Protein AF-0000000079570066 (afdb_homodimer)

Foldseek 3Di:
DDLVVQVVVLVVQLQVCLLVLPLLSNLVQADAFAWEDEVVDIDTRRDSVVSSVVSNVVSVLQVQQNDKDKDWDFPDDDPFKTWIWIWIGRPPSDDIWIWIFIWGDDPPGTHTRYIYTDDD/DDLVVQVVVLVVQLQVCLLVLPLLSNLVQADAFAWEDEVVDIDTRRDSVVSSVVSNVVSVLQVQQNDKDKDWDFPDDDPFKTWIWIWIDRPPSDDIWIWIFIWGDDPPGTHTRYIYTDDD

Radius of gyration: 18.42 Å; Cα contacts (8 Å, |Δi|>4): 473; chains: 2; bounding box: 33×57×42 Å

Secondary structure (DSSP, 8-state):
--HHHHHHHHHHHHHHHHHTT-HHHHHHTEEEEEEEEETTEEEEE--HHHHHHHHHHHGGGGTT----EEEEEEEEE-SSEEEEEEEEE-TTSS--EEEEEEEEE-SS-EEEEEEEE---/--HHHHHHHHHHHHHHHHHTT-HHHHHHTEEEEEEEEETTEEEEE--HHHHHHHHHHHGGGGTT----EEEEEEEEE-SSEEEEEEEEE-TTSS--EEEEEEEEE-SS-EEEEEEEE---

Nearest PDB structures (foldseek):
  8uqf-assembly2_B  TM=6.454E-01  e=8.897E-05  synthetic construct
  3g16-assembly1_B  TM=6.282E-01  e=2.741E-04  Methylibium petroleiphilum PM1
  5jpu-assembly1_B  TM=6.470E-01  e=1.707E-04  Rhodococcus erythropolis
  4pej-assembly2_B  TM=5.724E-01  e=1.707E-04  synthetic construct
  4cdl-assembly1_A  TM=6.076E-01  e=8.960E-04  Pseudomonas putida

Solvent-accessible surface area (backbone atoms only — not comparable to full-atom values): 12820 Å² total; per-residue (Å²): 133,56,69,66,55,53,50,52,55,51,51,51,54,48,47,51,26,58,60,66,63,33,29,65,62,47,23,70,42,39,39,76,55,22,39,38,44,47,87,86,43,72,45,72,38,80,41,57,65,58,48,21,52,53,43,57,68,50,43,69,76,40,71,66,32,84,54,71,47,76,49,78,43,78,74,48,74,50,98,43,37,37,32,33,45,36,37,39,44,25,84,79,34,38,84,64,45,26,34,39,34,31,35,33,48,54,101,82,50,74,21,36,32,32,41,30,72,46,78,116,133,57,70,65,55,54,50,50,55,50,50,51,54,48,47,50,27,58,60,66,64,33,29,66,60,48,21,70,43,38,38,76,54,22,38,37,44,46,86,85,42,72,46,71,37,81,44,58,64,59,47,20,52,54,43,57,68,50,42,70,77,40,70,68,33,83,56,70,46,76,49,79,42,77,73,47,75,48,100,44,35,37,32,33,43,36,36,39,41,25,85,79,35,40,82,61,45,26,32,38,32,31,35,34,50,52,100,81,48,73,20,37,34,33,43,28,72,46,77,118

pLDDT: mean 93.21, std 6.09, range [68.56, 98.62]

Structure (mmCIF, N/CA/C/O backbone):
data_AF-0000000079570066-model_v1
#
loop_
_entity.id
_entity.type
_entity.pdbx_description
1 polymer 'DUF4440 domain-containing protein'
#
loop_
_atom_site.group_PDB
_atom_site.id
_atom_site.type_symbol
_atom_site.label_atom_id
_atom_site.label_alt_id
_atom_site.label_comp_id
_atom_site.label_asym_id
_atom_site.label_entity_id
_atom_site.label_seq_id
_atom_site.pdbx_PDB_ins_code
_atom_site.Cartn_x
_atom_site.Cartn_y
_atom_site.Cartn_z
_atom_site.occupancy
_atom_site.B_iso_or_equiv
_atom_site.auth_seq_id
_atom_site.auth_comp_id
_atom_site.auth_asym_id
_atom_site.auth_atom_id
_atom_site.pdbx_PDB_model_num
ATOM 1 N N . MET A 1 1 ? -18.359 -0.467 -13.938 1 69.5 1 MET A N 1
ATOM 2 C CA . MET A 1 1 ? -17.984 -1.818 -13.539 1 69.5 1 MET A CA 1
ATOM 3 C C . MET A 1 1 ? -17.734 -1.89 -12.031 1 69.5 1 MET A C 1
ATOM 5 O O . MET A 1 1 ? -17.172 -0.961 -11.453 1 69.5 1 MET A O 1
ATOM 9 N N . ASP A 1 2 ? -18.281 -2.824 -11.32 1 89.75 2 ASP A N 1
ATOM 10 C CA . ASP A 1 2 ? -18.203 -3.137 -9.898 1 89.75 2 ASP A CA 1
ATOM 11 C C . ASP A 1 2 ? -16.781 -3.518 -9.5 1 89.75 2 ASP A C 1
ATOM 13 O O . ASP A 1 2 ? -16.062 -4.145 -10.281 1 89.75 2 ASP A O 1
ATOM 17 N N . GLU A 1 3 ? -16.156 -2.863 -8.484 1 93.94 3 GLU A N 1
ATOM 18 C CA . GLU A 1 3 ? -14.805 -3.113 -8.016 1 93.94 3 GLU A CA 1
ATOM 19 C C . GLU A 1 3 ? -14.523 -4.609 -7.902 1 93.94 3 GLU A C 1
ATOM 21 O O . GLU A 1 3 ? -13.406 -5.062 -8.164 1 93.94 3 GLU A O 1
ATOM 26 N N . SER A 1 4 ? -15.523 -5.34 -7.5 1 95.44 4 SER A N 1
ATOM 27 C CA . SER A 1 4 ? -15.367 -6.785 -7.387 1 95.44 4 SER A CA 1
ATOM 28 C C . SER A 1 4 ? -15.117 -7.426 -8.75 1 95.44 4 SER A C 1
ATOM 30 O O . SER A 1 4 ? -14.281 -8.32 -8.883 1 95.44 4 SER A O 1
ATOM 32 N N . GLN A 1 5 ? -15.812 -6.973 -9.719 1 96.12 5 GLN A N 1
ATOM 33 C CA . GLN A 1 5 ? -15.648 -7.504 -11.07 1 96.12 5 GLN A CA 1
ATOM 34 C C . GLN A 1 5 ? -14.281 -7.141 -11.641 1 96.12 5 GLN A C 1
ATOM 36 O O . GLN A 1 5 ? -13.648 -7.953 -12.32 1 96.12 5 GLN A O 1
ATOM 41 N N . ILE A 1 6 ? -13.898 -5.922 -11.414 1 96.62 6 ILE A N 1
ATOM 42 C CA . ILE A 1 6 ? -12.578 -5.473 -11.859 1 96.62 6 ILE A CA 1
ATOM 43 C C . ILE A 1 6 ? -11.5 -6.363 -11.25 1 96.62 6 ILE A C 1
ATOM 45 O O . ILE A 1 6 ? -10.633 -6.875 -11.969 1 96.62 6 ILE A O 1
ATOM 49 N N . ALA A 1 7 ? -11.562 -6.555 -9.938 1 97.81 7 ALA A N 1
ATOM 50 C CA . ALA A 1 7 ? -10.57 -7.359 -9.234 1 97.81 7 ALA A CA 1
ATOM 51 C C . ALA A 1 7 ? -10.586 -8.805 -9.727 1 97.81 7 ALA A C 1
ATOM 53 O O . ALA A 1 7 ? -9.531 -9.398 -9.953 1 97.81 7 ALA A O 1
ATOM 54 N N . GLU A 1 8 ? -11.781 -9.352 -9.875 1 97.5 8 GLU A N 1
ATOM 55 C CA . GLU A 1 8 ? -11.891 -10.734 -10.32 1 97.5 8 GLU A CA 1
ATOM 56 C C . GLU A 1 8 ? -11.242 -10.93 -11.695 1 97.5 8 GLU A C 1
ATOM 58 O O . GLU A 1 8 ? -10.469 -11.859 -11.898 1 97.5 8 GLU A O 1
ATOM 63 N N . SER A 1 9 ? -11.594 -10.047 -12.578 1 97.12 9 SER A N 1
ATOM 64 C CA . SER A 1 9 ? -11.016 -10.125 -13.914 1 97.12 9 SER A CA 1
ATOM 65 C C . SER A 1 9 ? -9.5 -9.953 -13.875 1 97.12 9 SER A C 1
ATOM 67 O O . SER A 1 9 ? -8.773 -10.656 -14.578 1 97.12 9 SER A O 1
ATOM 69 N N . PHE A 1 10 ? -9.023 -9.039 -13.156 1 98.12 10 PHE A N 1
ATOM 70 C CA . PHE A 1 10 ? -7.594 -8.781 -13.031 1 98.12 10 PHE A CA 1
ATOM 71 C C . PHE A 1 10 ? -6.867 -10.023 -12.516 1 98.12 10 PHE A C 1
ATOM 73 O O . PHE A 1 10 ? -5.883 -10.461 -13.117 1 98.12 10 PHE A O 1
ATOM 80 N N . PHE A 1 11 ? -7.371 -10.594 -11.445 1 98.12 11 PHE A N 1
ATOM 81 C CA . PHE A 1 11 ? -6.645 -11.68 -10.797 1 98.12 11 PHE A CA 1
ATOM 82 C C . PHE A 1 11 ? -6.789 -12.977 -11.586 1 98.12 11 PHE A C 1
ATOM 84 O O . PHE A 1 11 ? -5.953 -13.875 -11.469 1 98.12 11 PHE A O 1
ATOM 91 N N . ASP A 1 12 ? -7.867 -13.047 -12.359 1 97.44 12 ASP A N 1
ATOM 92 C CA . ASP A 1 12 ? -7.934 -14.156 -13.305 1 97.44 12 ASP A CA 1
ATOM 93 C C . ASP A 1 12 ? -6.766 -14.109 -14.289 1 97.44 12 ASP A C 1
ATOM 95 O O . ASP A 1 12 ? -6.102 -15.125 -14.516 1 97.44 12 ASP A O 1
ATOM 99 N N . ALA A 1 13 ? -6.562 -12.961 -14.859 1 97.44 13 ALA A N 1
ATOM 100 C CA . ALA A 1 13 ? -5.457 -12.773 -15.797 1 97.44 13 ALA A CA 1
ATOM 101 C C . ALA A 1 13 ? -4.109 -12.961 -15.102 1 97.44 13 ALA A C 1
ATOM 103 O O . ALA A 1 13 ? -3.197 -13.57 -15.664 1 97.44 13 ALA A O 1
ATOM 104 N N . TYR A 1 14 ? -3.992 -12.477 -13.922 1 97.81 14 TYR A N 1
ATOM 105 C CA . TYR A 1 14 ? -2.775 -12.609 -13.125 1 97.81 14 TYR A CA 1
ATOM 106 C C . TYR A 1 14 ? -2.475 -14.07 -12.828 1 97.81 14 TYR A C 1
ATOM 108 O O . TYR A 1 14 ? -1.338 -14.523 -12.992 1 97.81 14 TYR A O 1
ATOM 116 N N . GLN A 1 15 ? -3.504 -14.773 -12.445 1 96.44 15 GLN A N 1
ATOM 117 C CA . GLN A 1 15 ? -3.363 -16.203 -12.172 1 96.44 15 GLN A CA 1
ATOM 118 C C . GLN A 1 15 ? -2.869 -16.953 -13.414 1 96.44 15 GLN A C 1
ATOM 120 O O . GLN A 1 15 ? -1.97 -17.781 -13.32 1 96.44 15 GLN A O 1
ATOM 125 N N . SER A 1 16 ? -3.498 -16.625 -14.5 1 95.94 16 SER A N 1
ATOM 126 C CA . SER A 1 16 ? -3.096 -17.266 -15.742 1 95.94 16 SER A CA 1
ATOM 127 C C . SER A 1 16 ? -1.623 -17.016 -16.047 1 95.94 16 SER A C 1
ATOM 129 O O . SER A 1 16 ? -0.889 -17.953 -16.391 1 95.94 16 SER A O 1
ATOM 131 N N . ALA A 1 17 ? -1.187 -15.82 -15.898 1 96.25 17 ALA A N 1
ATOM 132 C CA . ALA A 1 17 ? 0.212 -15.477 -16.141 1 96.25 17 ALA A CA 1
ATOM 133 C C . ALA A 1 17 ? 1.134 -16.219 -15.172 1 96.25 17 ALA A C 1
ATOM 135 O O . ALA A 1 17 ? 2.199 -16.688 -15.562 1 96.25 17 ALA A O 1
ATOM 136 N N . LEU A 1 18 ? 0.745 -16.312 -13.859 1 94.44 18 LEU A N 1
ATOM 137 C CA . LEU A 1 18 ? 1.523 -17.031 -12.852 1 94.44 18 LEU A CA 1
ATOM 138 C C . LEU A 1 18 ? 1.626 -18.516 -13.203 1 94.44 18 LEU A C 1
ATOM 140 O O . LEU A 1 18 ? 2.711 -19.094 -13.141 1 94.44 18 LEU A O 1
ATOM 144 N N . LEU A 1 19 ? 0.541 -19.141 -13.609 1 92.94 19 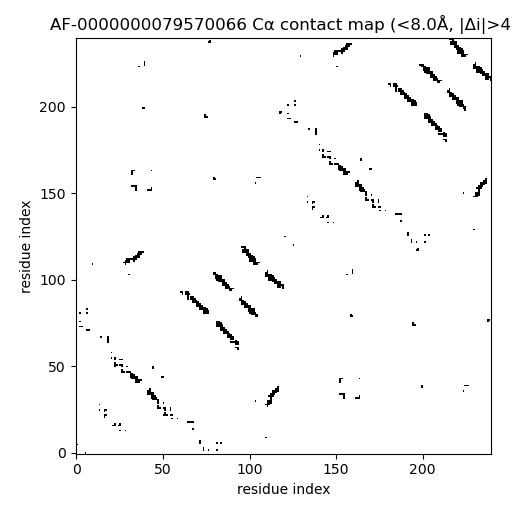LEU A N 1
ATOM 145 C CA . LEU A 1 19 ? 0.51 -20.578 -13.922 1 92.94 19 LEU A CA 1
ATOM 146 C C . LEU A 1 19 ? 1.297 -20.875 -15.188 1 92.94 19 LEU A C 1
ATOM 148 O O . LEU A 1 19 ? 1.903 -21.938 -15.312 1 92.94 19 LEU A O 1
ATOM 152 N N . ASP A 1 20 ? 1.323 -19.922 -16.094 1 93.25 20 ASP A N 1
ATOM 153 C CA . ASP A 1 20 ? 2.092 -20.062 -17.328 1 93.25 20 ASP A CA 1
ATOM 154 C C . ASP A 1 20 ? 3.576 -19.812 -17.078 1 93.25 20 ASP A C 1
ATOM 156 O O . ASP A 1 20 ? 4.402 -19.984 -17.984 1 93.25 20 ASP A O 1
ATOM 160 N N . ARG A 1 21 ? 3.871 -19.359 -15.93 1 93.88 21 ARG A N 1
ATOM 161 C CA . ARG A 1 21 ? 5.234 -18.984 -15.57 1 93.88 21 ARG A CA 1
ATOM 162 C C . ARG A 1 21 ? 5.797 -17.953 -16.547 1 93.88 21 ARG A C 1
ATOM 164 O O . ARG A 1 21 ? 6.926 -18.078 -17.016 1 93.88 21 ARG A O 1
ATOM 171 N N . ASP A 1 22 ? 4.883 -17.078 -16.891 1 94.81 22 ASP A N 1
ATOM 172 C CA . ASP A 1 22 ? 5.242 -15.984 -17.797 1 94.81 22 ASP A CA 1
ATOM 173 C C . ASP A 1 22 ? 5.664 -14.742 -17.016 1 94.81 22 ASP A C 1
ATOM 175 O O . ASP A 1 22 ? 4.852 -13.836 -16.781 1 94.81 22 ASP A O 1
ATOM 179 N N . ALA A 1 23 ? 6.934 -14.656 -16.672 1 95.56 23 ALA A N 1
ATOM 180 C CA . ALA A 1 23 ? 7.465 -13.609 -15.812 1 95.56 23 ALA A CA 1
ATOM 181 C C . ALA A 1 23 ? 7.273 -12.234 -16.453 1 95.56 23 ALA A C 1
ATOM 183 O O . ALA A 1 23 ? 7.004 -11.25 -15.75 1 95.56 23 ALA A O 1
ATOM 184 N N . GLU A 1 24 ? 7.434 -12.18 -17.734 1 96.31 24 GLU A N 1
ATOM 185 C CA . GLU A 1 24 ? 7.258 -10.914 -18.438 1 96.31 24 GLU A CA 1
ATOM 186 C C . GLU A 1 24 ? 5.82 -10.414 -18.312 1 96.31 24 GLU A C 1
ATOM 188 O O . GLU A 1 24 ? 5.59 -9.234 -18.031 1 96.31 24 GLU A O 1
ATOM 193 N N . ALA A 1 25 ? 4.867 -11.281 -18.547 1 96.44 25 ALA A N 1
ATOM 194 C CA . ALA A 1 25 ? 3.459 -10.914 -18.438 1 96.44 25 ALA A CA 1
ATOM 195 C C . ALA A 1 25 ? 3.121 -10.492 -17.016 1 96.44 25 ALA A C 1
ATOM 197 O O . ALA A 1 25 ? 2.414 -9.5 -16.797 1 96.44 25 ALA A O 1
ATOM 198 N N . VAL A 1 26 ? 3.637 -11.242 -15.992 1 96.94 26 VAL A N 1
ATOM 199 C CA . VAL A 1 26 ? 3.414 -10.914 -14.594 1 96.94 26 VAL A CA 1
ATOM 200 C C . VAL A 1 26 ? 3.979 -9.523 -14.289 1 96.94 26 VAL A C 1
ATOM 202 O O . VAL A 1 26 ? 3.297 -8.688 -13.695 1 96.94 26 VAL A O 1
ATOM 205 N N . ALA A 1 27 ? 5.188 -9.266 -14.75 1 96.69 27 ALA A N 1
ATOM 206 C CA . ALA A 1 27 ? 5.848 -7.988 -14.492 1 96.69 27 ALA A CA 1
ATOM 207 C C . ALA A 1 27 ? 5.047 -6.824 -15.07 1 96.69 27 ALA A C 1
ATOM 209 O O . ALA A 1 27 ? 4.992 -5.746 -14.477 1 96.69 27 ALA A O 1
ATOM 210 N N . ARG A 1 28 ? 4.387 -7.031 -16.172 1 95.5 28 ARG A N 1
ATOM 211 C CA . ARG A 1 28 ? 3.602 -5.992 -16.828 1 95.5 28 ARG A CA 1
ATOM 212 C C . ARG A 1 28 ? 2.35 -5.66 -16.031 1 95.5 28 ARG A C 1
ATOM 214 O O . ARG A 1 28 ? 1.702 -4.641 -16.266 1 95.5 28 ARG A O 1
ATOM 221 N N . MET A 1 29 ? 2.012 -6.527 -15.102 1 97.38 29 MET A N 1
ATOM 222 C CA . MET A 1 29 ? 0.803 -6.332 -14.305 1 97.38 29 MET A CA 1
ATOM 223 C C . MET A 1 29 ? 1.119 -5.605 -13.008 1 97.38 29 MET A C 1
ATOM 225 O O . MET A 1 29 ? 0.225 -5.355 -12.195 1 97.38 29 MET A O 1
ATOM 229 N N . TYR A 1 30 ? 2.348 -5.281 -12.836 1 97.31 30 TYR A N 1
ATOM 230 C CA . TYR A 1 30 ? 2.766 -4.461 -11.703 1 97.31 30 TYR A CA 1
ATOM 231 C C . TYR A 1 30 ? 3.035 -3.025 -12.141 1 97.31 30 TYR A C 1
ATOM 233 O O . TYR A 1 30 ? 3.564 -2.791 -13.234 1 97.31 30 TYR A O 1
ATOM 241 N N . ALA A 1 31 ? 2.662 -2.125 -11.328 1 96.62 31 ALA A N 1
ATOM 242 C CA . ALA A 1 31 ? 2.98 -0.72 -11.57 1 96.62 31 ALA A CA 1
ATOM 243 C C . ALA A 1 31 ? 4.457 -0.438 -11.305 1 96.62 31 ALA A C 1
ATOM 245 O O . ALA A 1 31 ? 5.121 -1.199 -10.602 1 96.62 31 ALA A O 1
ATOM 246 N N . VAL A 1 32 ? 4.906 0.626 -11.977 1 95.69 32 VAL A N 1
ATOM 247 C CA . VAL A 1 32 ? 6.184 1.261 -11.656 1 95.69 32 VAL A CA 1
ATOM 248 C C . VAL A 1 32 ? 5.969 2.752 -11.406 1 95.69 32 VAL A C 1
ATOM 250 O O . VAL A 1 32 ? 5.574 3.492 -12.305 1 95.69 32 VAL A O 1
ATOM 253 N N . PRO A 1 33 ? 6.148 3.086 -10.133 1 97.12 33 PRO A N 1
ATOM 254 C CA . PRO A 1 33 ? 6.711 2.375 -8.977 1 97.12 33 PRO A CA 1
ATOM 255 C C . PRO A 1 33 ? 5.688 1.48 -8.281 1 97.12 33 PRO A C 1
ATOM 257 O O . PRO A 1 33 ? 4.48 1.69 -8.43 1 97.12 33 PRO A O 1
ATOM 260 N N . ALA A 1 34 ? 6.148 0.484 -7.641 1 97.88 34 ALA A N 1
ATOM 261 C CA . ALA A 1 34 ? 5.367 -0.378 -6.758 1 97.88 34 ALA A CA 1
ATOM 262 C C . ALA A 1 34 ? 6.125 -0.668 -5.465 1 97.88 34 ALA A C 1
ATOM 264 O O . ALA A 1 34 ? 7.309 -0.341 -5.344 1 97.88 34 ALA A O 1
ATOM 265 N N . LEU A 1 35 ? 5.422 -1.126 -4.477 1 98.25 35 LEU A N 1
ATOM 266 C CA . LEU A 1 35 ? 6.016 -1.443 -3.18 1 98.25 35 LEU A CA 1
ATOM 267 C C . LEU A 1 35 ? 5.605 -2.84 -2.725 1 98.25 35 LEU A C 1
ATOM 269 O O . LEU A 1 35 ? 4.418 -3.148 -2.641 1 98.25 35 LEU A O 1
ATOM 273 N N . ILE A 1 36 ? 6.539 -3.645 -2.49 1 96.75 36 ILE A N 1
ATOM 274 C CA . ILE A 1 36 ? 6.324 -4.98 -1.945 1 96.75 36 ILE A CA 1
ATOM 275 C C . ILE A 1 36 ? 6.844 -5.043 -0.511 1 96.75 36 ILE A C 1
ATOM 277 O O . ILE A 1 36 ? 8.047 -4.93 -0.277 1 96.75 36 ILE A O 1
ATOM 281 N N . ALA A 1 37 ? 5.926 -5.25 0.457 1 96.25 37 ALA A N 1
ATOM 282 C CA . ALA A 1 37 ? 6.273 -5.188 1.874 1 96.25 37 ALA A CA 1
ATOM 283 C C . ALA A 1 37 ? 6.262 -6.578 2.502 1 96.25 37 ALA A C 1
ATOM 285 O O . ALA A 1 37 ? 5.25 -7.008 3.061 1 96.25 37 ALA A O 1
ATOM 286 N N . PHE A 1 38 ? 7.391 -7.293 2.484 1 92.81 38 PHE A N 1
ATOM 287 C CA . PHE A 1 38 ? 7.562 -8.555 3.191 1 92.81 38 PHE A CA 1
ATOM 288 C C . PHE A 1 38 ? 7.777 -8.32 4.68 1 92.81 38 PHE A C 1
ATOM 290 O O . PHE A 1 38 ? 8.148 -7.215 5.09 1 92.81 38 PHE A O 1
ATOM 297 N N . PRO A 1 39 ? 7.43 -9.383 5.438 1 89.62 39 PRO A N 1
ATOM 298 C CA . PRO A 1 39 ? 7.848 -9.242 6.836 1 89.62 39 PRO A CA 1
ATOM 299 C C . PRO A 1 39 ? 9.336 -8.922 6.98 1 89.62 39 PRO A C 1
ATOM 301 O O . PRO A 1 39 ? 10.188 -9.703 6.539 1 89.62 39 PRO A O 1
ATOM 304 N N . GLY A 1 40 ? 9.672 -7.766 7.48 1 86.69 40 GLY A N 1
ATOM 305 C CA . GLY A 1 40 ? 11.047 -7.375 7.762 1 86.69 40 GLY A CA 1
ATOM 306 C C . GLY A 1 40 ? 11.75 -6.773 6.562 1 86.69 40 GLY A C 1
ATOM 307 O O . GLY A 1 40 ? 12.914 -6.367 6.656 1 86.69 40 GLY A O 1
ATOM 308 N N . GLN A 1 41 ? 11.148 -6.801 5.461 1 90.62 41 GLN A N 1
ATOM 309 C CA . GLN A 1 41 ? 11.789 -6.281 4.258 1 90.62 41 GLN A CA 1
ATOM 310 C C . GLN A 1 41 ? 10.781 -5.586 3.352 1 90.62 41 GLN A C 1
ATOM 312 O O . GLN A 1 41 ? 9.719 -6.145 3.053 1 90.62 41 GLN A O 1
ATOM 317 N N . VAL A 1 42 ? 11.133 -4.332 3.002 1 94.44 42 VAL A N 1
ATOM 318 C CA . VAL A 1 42 ? 10.312 -3.598 2.047 1 94.44 42 VAL A CA 1
ATOM 319 C C . VAL A 1 42 ? 11.094 -3.363 0.758 1 94.44 42 VAL A C 1
ATOM 321 O O . VAL A 1 42 ? 12.188 -2.801 0.785 1 94.44 42 VAL A O 1
ATOM 324 N N . ILE A 1 43 ? 10.547 -3.773 -0.365 1 95.38 43 ILE A N 1
ATOM 325 C CA . ILE A 1 43 ? 11.195 -3.664 -1.665 1 95.38 43 ILE A CA 1
ATOM 326 C C . ILE A 1 43 ? 10.469 -2.631 -2.521 1 95.38 43 ILE A C 1
ATOM 328 O O . ILE A 1 43 ? 9.266 -2.754 -2.766 1 95.38 43 ILE A O 1
ATOM 332 N N . ALA A 1 44 ? 11.172 -1.635 -2.881 1 96.69 44 ALA A N 1
ATOM 333 C CA . ALA A 1 44 ? 10.648 -0.674 -3.848 1 96.69 44 ALA A CA 1
ATOM 334 C C . ALA A 1 44 ? 10.938 -1.124 -5.277 1 96.69 44 ALA A C 1
ATOM 336 O O . ALA A 1 44 ? 12.094 -1.372 -5.637 1 96.69 44 ALA A O 1
ATOM 337 N N . VAL A 1 45 ? 9.945 -1.242 -6.098 1 96.88 45 VAL A N 1
ATOM 338 C CA . VAL A 1 45 ? 10.094 -1.589 -7.508 1 96.88 45 VAL A CA 1
ATOM 339 C C . VAL A 1 45 ? 10.195 -0.316 -8.344 1 96.88 45 VAL A C 1
ATOM 341 O O . VAL A 1 45 ? 9.234 0.46 -8.422 1 96.88 45 VAL A O 1
ATOM 344 N N . SER A 1 46 ? 11.305 -0.07 -8.945 1 95.62 46 SER A N 1
ATOM 345 C CA . SER A 1 46 ? 11.508 1.137 -9.734 1 95.62 46 SER A CA 1
ATOM 346 C C . SER A 1 46 ? 11.664 0.804 -11.219 1 95.62 46 SER A C 1
ATOM 348 O O . SER A 1 46 ? 11.742 1.704 -12.055 1 95.62 46 SER A O 1
ATOM 350 N N . ASP A 1 47 ? 11.711 -0.464 -11.516 1 94.81 47 ASP A N 1
ATOM 351 C CA . ASP A 1 47 ? 11.875 -0.975 -12.867 1 94.81 47 ASP A CA 1
ATOM 352 C C . ASP A 1 47 ? 11.133 -2.297 -13.055 1 94.81 47 ASP A C 1
ATOM 354 O O . ASP A 1 47 ? 11.25 -3.199 -12.227 1 94.81 47 ASP A O 1
ATOM 358 N N . ALA A 1 48 ? 10.406 -2.336 -14.188 1 93.06 48 ALA A N 1
ATOM 359 C CA . ALA A 1 48 ? 9.641 -3.553 -14.445 1 93.06 48 ALA A CA 1
ATOM 360 C C . ALA A 1 48 ? 10.555 -4.773 -14.508 1 93.06 48 ALA A C 1
ATOM 362 O O . ALA A 1 48 ? 10.141 -5.883 -14.156 1 93.06 48 ALA A O 1
ATOM 363 N N . ARG A 1 49 ? 11.844 -4.609 -14.938 1 95.19 49 ARG A N 1
ATOM 364 C CA . ARG A 1 49 ? 12.789 -5.719 -15.047 1 95.19 49 ARG A CA 1
ATOM 365 C C . ARG A 1 49 ? 13.07 -6.336 -13.68 1 95.19 49 ARG A C 1
ATOM 367 O O . ARG A 1 49 ? 13.305 -7.539 -13.578 1 95.19 49 ARG A O 1
ATOM 374 N N . GLN A 1 50 ? 13 -5.5 -12.586 1 95.31 50 GLN A N 1
ATOM 375 C CA . GLN A 1 50 ? 13.172 -6.004 -11.227 1 95.31 50 GLN A CA 1
ATOM 376 C C . GLN A 1 50 ? 12.125 -7.062 -10.891 1 95.31 50 GLN A C 1
ATOM 378 O O . GLN A 1 50 ? 12.461 -8.125 -10.367 1 95.31 50 GLN A O 1
ATOM 383 N N . THR A 1 51 ? 10.93 -6.762 -11.242 1 95.5 51 THR A N 1
ATOM 384 C CA . THR A 1 51 ? 9.828 -7.684 -10.984 1 95.5 51 THR A CA 1
ATOM 385 C C . THR A 1 51 ? 9.969 -8.945 -11.828 1 95.5 51 THR A C 1
ATOM 387 O O . THR A 1 51 ? 9.812 -10.062 -11.32 1 95.5 51 THR A O 1
ATOM 390 N N . GLU A 1 52 ? 10.273 -8.719 -13.047 1 96 52 GLU A N 1
ATOM 391 C CA . GLU A 1 52 ? 10.461 -9.859 -13.945 1 96 52 GLU A CA 1
ATOM 392 C C . GLU A 1 52 ? 11.531 -10.805 -13.422 1 96 52 GLU A C 1
ATOM 394 O O . GLU A 1 52 ? 11.32 -12.023 -13.359 1 96 52 GLU A O 1
ATOM 399 N N . ASP A 1 53 ? 12.68 -10.25 -13.039 1 94.56 53 ASP A N 1
ATOM 400 C CA . ASP A 1 53 ? 13.781 -11.055 -12.516 1 94.56 53 ASP A CA 1
ATOM 401 C C . ASP A 1 53 ? 13.375 -11.797 -11.25 1 94.56 53 ASP A C 1
ATOM 403 O O . ASP A 1 53 ? 13.727 -12.961 -11.062 1 94.56 53 ASP A O 1
ATOM 407 N N . PHE A 1 54 ? 12.734 -11.141 -10.391 1 92.56 54 PHE A N 1
ATOM 408 C CA . PHE A 1 54 ? 12.258 -11.734 -9.148 1 92.56 54 PHE A CA 1
ATOM 409 C C . PHE A 1 54 ? 11.398 -12.969 -9.43 1 92.56 54 PHE A C 1
ATOM 411 O O . PHE A 1 54 ? 11.656 -14.047 -8.883 1 92.56 54 PHE A O 1
ATOM 418 N N . PHE A 1 55 ? 10.422 -12.867 -10.352 1 93.5 55 PHE A N 1
ATOM 419 C CA . PHE A 1 55 ? 9.492 -13.953 -10.625 1 93.5 55 PHE A CA 1
ATOM 420 C C . PHE A 1 55 ? 10.18 -15.055 -11.438 1 93.5 55 PHE A C 1
ATOM 422 O O . PHE A 1 55 ? 9.867 -16.234 -11.273 1 93.5 55 PHE A O 1
ATOM 429 N N . THR A 1 56 ? 11.086 -14.648 -12.328 1 92.44 56 THR A N 1
ATOM 430 C CA . THR A 1 56 ? 11.867 -15.641 -13.062 1 92.44 56 THR A CA 1
ATOM 431 C C . THR A 1 56 ? 12.586 -16.578 -12.102 1 92.44 56 THR A C 1
ATOM 433 O O . THR A 1 56 ? 12.594 -17.797 -12.297 1 92.44 56 THR A O 1
ATOM 436 N N . GLY A 1 57 ? 13.125 -16.016 -11.062 1 89.94 57 GLY A N 1
ATOM 437 C CA . GLY A 1 57 ? 13.828 -16.812 -10.07 1 89.94 57 GLY A CA 1
ATOM 438 C C . GLY A 1 57 ? 12.898 -17.562 -9.141 1 89.94 57 GLY A C 1
ATOM 439 O O . GLY A 1 57 ? 13.289 -18.578 -8.547 1 89.94 57 GLY A O 1
ATOM 440 N N . ALA A 1 58 ? 11.719 -17.141 -8.992 1 85.5 58 ALA A N 1
ATOM 441 C CA . ALA A 1 58 ? 10.773 -17.703 -8.023 1 85.5 58 ALA A CA 1
ATOM 442 C C . ALA A 1 58 ? 9.977 -18.844 -8.625 1 85.5 58 ALA A C 1
ATOM 444 O O . ALA A 1 58 ? 9.523 -19.75 -7.906 1 85.5 58 ALA A O 1
ATOM 445 N N . PHE A 1 59 ? 9.852 -18.938 -9.938 1 87.12 59 PHE A N 1
ATOM 446 C CA . PHE A 1 59 ? 8.977 -19.906 -10.578 1 87.12 59 PHE A CA 1
ATOM 447 C C . PHE A 1 59 ? 9.484 -21.328 -10.359 1 87.12 59 PHE A C 1
ATOM 449 O O . PHE A 1 59 ? 8.703 -22.281 -10.352 1 87.12 59 PHE A O 1
ATOM 456 N N . GLY A 1 60 ? 10.742 -21.422 -10.18 1 80.44 60 GLY A N 1
ATOM 457 C CA . GLY A 1 60 ? 11.281 -22.75 -9.953 1 80.44 60 GLY A CA 1
ATOM 458 C C . GLY A 1 60 ? 10.625 -23.469 -8.781 1 80.44 60 GLY A C 1
ATOM 459 O O . GLY A 1 60 ? 10.359 -24.672 -8.852 1 80.44 60 GLY A O 1
ATOM 460 N N . GLN A 1 61 ? 10.203 -22.797 -7.742 1 76.94 61 GLN A N 1
ATOM 461 C CA . GLN A 1 61 ? 9.586 -23.391 -6.559 1 76.94 61 GLN A CA 1
ATOM 462 C C . GLN A 1 61 ? 8.141 -23.781 -6.828 1 76.94 61 GLN A C 1
ATOM 464 O O . GLN A 1 61 ? 7.551 -24.562 -6.082 1 76.94 61 GLN A O 1
ATOM 469 N N . TYR A 1 62 ? 7.625 -23.312 -7.977 1 76.69 62 TYR A N 1
ATOM 470 C CA . TYR A 1 62 ? 6.219 -23.562 -8.281 1 76.69 62 TYR A CA 1
ATOM 471 C C . TYR A 1 62 ? 6.07 -24.5 -9.469 1 76.69 62 TYR A C 1
ATOM 473 O O . TYR A 1 62 ? 4.984 -24.625 -10.047 1 76.69 62 TYR A O 1
ATOM 481 N N . ALA A 1 63 ? 7.055 -25.172 -9.836 1 76.38 63 ALA A N 1
ATOM 482 C CA . ALA A 1 63 ? 7.062 -26.078 -10.984 1 76.38 63 ALA A CA 1
ATOM 483 C C . ALA A 1 63 ? 5.938 -27.094 -10.883 1 76.38 63 ALA A C 1
ATOM 485 O O . ALA A 1 63 ? 5.324 -27.453 -11.891 1 76.38 63 ALA A O 1
ATOM 486 N N . GLY A 1 64 ? 5.516 -27.391 -9.75 1 78.81 64 GLY A N 1
ATOM 487 C CA . GLY A 1 64 ? 4.5 -28.422 -9.617 1 78.81 64 GLY A CA 1
ATOM 488 C C . GLY A 1 64 ? 3.096 -27.859 -9.484 1 78.81 64 GLY A C 1
ATOM 489 O O . GLY A 1 64 ? 2.123 -28.609 -9.445 1 78.81 64 GLY A O 1
ATOM 490 N N . VAL A 1 65 ? 2.947 -26.578 -9.617 1 85.06 65 VAL A N 1
ATOM 491 C CA . VAL A 1 65 ? 1.639 -25.953 -9.445 1 85.06 65 VAL A CA 1
ATOM 492 C C . VAL A 1 65 ? 0.971 -25.781 -10.805 1 85.06 65 VAL A C 1
ATOM 494 O O . VAL A 1 65 ? 1.472 -25.047 -11.664 1 85.06 65 VAL A O 1
ATOM 497 N N . THR A 1 66 ? -0.084 -26.438 -11.062 1 88 66 THR A N 1
ATOM 498 C CA . THR A 1 66 ? -0.728 -26.391 -12.375 1 88 66 THR A CA 1
ATOM 499 C C . THR A 1 66 ? -2.123 -25.781 -12.266 1 88 66 THR A C 1
ATOM 501 O O . THR A 1 66 ? -2.77 -25.516 -13.281 1 88 66 THR A O 1
ATOM 504 N N . ALA A 1 67 ? -2.525 -25.609 -11.055 1 90.44 67 ALA A N 1
ATOM 505 C CA . ALA A 1 67 ? -3.822 -24.984 -10.812 1 90.44 67 ALA A CA 1
ATOM 506 C C . ALA A 1 67 ? -3.82 -24.219 -9.5 1 90.44 67 ALA A C 1
ATOM 508 O O . ALA A 1 67 ? -3.074 -24.547 -8.578 1 90.44 67 ALA A O 1
ATOM 509 N N . ALA A 1 68 ? -4.559 -23.203 -9.477 1 91.81 68 ALA A N 1
ATOM 510 C CA . ALA A 1 68 ? -4.77 -22.438 -8.25 1 91.81 68 ALA A CA 1
ATOM 511 C C . ALA A 1 68 ? -6.164 -21.812 -8.234 1 91.81 68 ALA A C 1
ATOM 513 O O . ALA A 1 68 ? -6.723 -21.5 -9.289 1 91.81 68 ALA A O 1
ATOM 514 N N . ASP A 1 69 ? -6.758 -21.734 -7.094 1 95.12 69 ASP A N 1
ATOM 515 C CA . ASP A 1 69 ? -8 -21 -6.887 1 95.12 69 ASP A CA 1
ATOM 516 C C . ASP A 1 69 ? -7.766 -19.766 -6.023 1 95.12 69 ASP A C 1
ATOM 518 O O . ASP A 1 69 ? -6.914 -19.781 -5.133 1 95.12 69 ASP A O 1
ATOM 522 N N . THR A 1 70 ? -8.516 -18.797 -6.391 1 96.31 70 THR A N 1
ATOM 523 C CA . THR A 1 70 ? -8.375 -17.562 -5.613 1 96.31 70 THR A CA 1
ATOM 524 C C . THR A 1 70 ? -9.703 -17.203 -4.941 1 96.31 70 THR A C 1
ATOM 526 O O . THR A 1 70 ? -10.773 -17.406 -5.512 1 96.31 70 THR A O 1
ATOM 529 N N . THR A 1 71 ? -9.68 -16.766 -3.725 1 96.88 71 THR A N 1
ATOM 530 C CA . THR A 1 71 ? -10.758 -16.078 -3.031 1 96.88 71 THR A CA 1
ATOM 531 C C . THR A 1 71 ? -10.406 -14.609 -2.822 1 96.88 71 THR A C 1
ATOM 533 O O . THR A 1 71 ? -9.391 -14.289 -2.199 1 96.88 71 THR A O 1
ATOM 536 N N . ILE A 1 72 ? -11.258 -13.719 -3.346 1 98.06 72 ILE A N 1
ATOM 537 C CA . ILE A 1 72 ? -10.953 -12.297 -3.352 1 98.06 72 ILE A CA 1
ATOM 538 C C . ILE A 1 72 ? -11.938 -11.555 -2.451 1 98.06 72 ILE A C 1
ATOM 540 O O . ILE A 1 72 ? -13.148 -11.68 -2.613 1 98.06 72 ILE A O 1
ATOM 544 N N . ARG A 1 73 ? -11.469 -10.844 -1.488 1 97.12 73 ARG A N 1
ATOM 545 C CA . ARG A 1 73 ? -12.258 -9.953 -0.645 1 97.12 73 ARG A CA 1
ATOM 546 C C . ARG A 1 73 ? -11.812 -8.5 -0.819 1 97.12 73 ARG A C 1
ATOM 548 O O . ARG A 1 73 ? -10.68 -8.148 -0.495 1 97.12 73 ARG A O 1
ATOM 555 N N . ILE A 1 74 ? -12.711 -7.707 -1.314 1 97.19 74 ILE A N 1
ATOM 556 C CA . ILE A 1 74 ? -12.43 -6.281 -1.429 1 97.19 74 ILE A CA 1
ATOM 557 C C . ILE A 1 74 ? -12.539 -5.621 -0.054 1 97.19 74 ILE A C 1
ATOM 559 O O . ILE A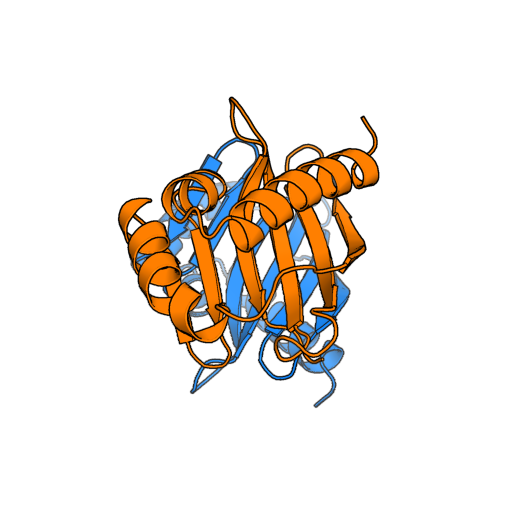 1 74 ? -13.586 -5.672 0.588 1 97.19 74 ILE A O 1
ATOM 563 N N . VAL A 1 75 ? -11.469 -5.008 0.337 1 95 75 VAL A N 1
ATOM 564 C CA . VAL A 1 75 ? -11.469 -4.473 1.693 1 95 75 VAL A CA 1
ATOM 565 C C . VAL A 1 75 ? -11.727 -2.969 1.656 1 95 75 VAL A C 1
ATOM 567 O O . VAL A 1 75 ? -12.234 -2.395 2.623 1 95 75 VAL A O 1
ATOM 570 N N . ALA A 1 76 ? -11.383 -2.312 0.64 1 94 76 ALA A N 1
ATOM 571 C CA . ALA A 1 76 ? -11.633 -0.896 0.386 1 94 76 ALA A CA 1
ATOM 572 C C . ALA A 1 76 ? -11.477 -0.569 -1.097 1 94 76 ALA A C 1
ATOM 574 O O . ALA A 1 76 ? -10.797 -1.286 -1.83 1 94 76 ALA A O 1
ATOM 575 N N . ALA A 1 77 ? -12.188 0.49 -1.495 1 95.19 77 ALA A N 1
ATOM 576 C CA . ALA A 1 77 ? -12.102 0.853 -2.908 1 95.19 77 ALA A CA 1
ATOM 577 C C . ALA A 1 77 ? -12.422 2.33 -3.115 1 95.19 77 ALA A C 1
ATOM 579 O O . ALA A 1 77 ? -13.227 2.906 -2.379 1 95.19 77 ALA A O 1
ATOM 580 N N . THR A 1 78 ? -11.688 2.912 -4.02 1 94 78 THR A N 1
ATOM 581 C CA . THR A 1 78 ? -12.016 4.195 -4.637 1 94 78 THR A CA 1
ATOM 582 C C . THR A 1 78 ? -12.109 4.059 -6.152 1 94 78 THR A C 1
ATOM 584 O O . THR A 1 78 ? -12.031 2.951 -6.688 1 94 78 THR A O 1
ATOM 587 N N . ALA A 1 79 ? -12.375 5.195 -6.762 1 91.62 79 ALA A N 1
ATOM 588 C CA . ALA A 1 79 ? -12.422 5.18 -8.219 1 91.62 79 ALA A CA 1
ATOM 589 C C . ALA A 1 79 ? -11.055 4.836 -8.812 1 91.62 79 ALA A C 1
ATOM 591 O O . ALA A 1 79 ? -10.961 4.312 -9.922 1 91.62 79 ALA A O 1
ATOM 592 N N . HIS A 1 80 ? -9.992 5.023 -8.016 1 93.19 80 HIS A N 1
ATOM 593 C CA . HIS A 1 80 ? -8.664 4.898 -8.617 1 93.19 80 HIS A CA 1
ATOM 594 C C . HIS A 1 80 ? -7.832 3.84 -7.902 1 93.19 80 HIS A C 1
ATOM 596 O O . HIS A 1 80 ? -6.684 3.59 -8.281 1 93.19 80 HIS A O 1
ATOM 602 N N . SER A 1 81 ? -8.383 3.271 -6.871 1 96.44 81 SER A N 1
ATOM 603 C CA . SER A 1 81 ? -7.641 2.289 -6.09 1 96.44 81 SER A CA 1
ATOM 604 C C . SER A 1 81 ? -8.57 1.225 -5.512 1 96.44 81 SER A C 1
ATOM 606 O O . SER A 1 81 ? -9.664 1.536 -5.051 1 96.44 81 SER A O 1
ATOM 608 N N . ILE A 1 82 ? -8.117 0.006 -5.551 1 97.25 82 ILE A N 1
ATOM 609 C CA . ILE A 1 82 ? -8.82 -1.12 -4.949 1 97.25 82 ILE A CA 1
ATOM 610 C C . ILE A 1 82 ? -7.871 -1.904 -4.051 1 97.25 82 ILE A C 1
ATOM 612 O O . ILE A 1 82 ? -6.77 -2.266 -4.469 1 97.25 82 ILE A O 1
ATOM 616 N N . TRP A 1 83 ? -8.203 -2.146 -2.807 1 97.75 83 TRP A N 1
ATOM 617 C CA . TRP A 1 83 ? -7.488 -3.055 -1.917 1 97.75 83 TRP A CA 1
ATOM 618 C C . TRP A 1 83 ? -8.188 -4.41 -1.847 1 97.75 83 TRP A C 1
ATOM 620 O O . TRP A 1 83 ? -9.359 -4.492 -1.477 1 97.75 83 TRP A O 1
ATOM 630 N N . ALA A 1 84 ? -7.473 -5.418 -2.195 1 98.25 84 ALA A N 1
ATOM 631 C CA . ALA A 1 84 ? -8.023 -6.77 -2.264 1 98.25 84 ALA A CA 1
ATOM 632 C C . ALA A 1 84 ? -7.215 -7.734 -1.404 1 98.25 84 ALA A C 1
ATOM 634 O O . ALA A 1 84 ? -5.988 -7.812 -1.53 1 98.25 84 ALA A O 1
ATOM 635 N N . ASP A 1 85 ? -7.828 -8.375 -0.458 1 97.69 85 ASP A N 1
ATOM 636 C CA . ASP A 1 85 ? -7.309 -9.531 0.271 1 97.69 85 ASP A CA 1
ATOM 637 C C . ASP A 1 85 ? -7.52 -10.82 -0.519 1 97.69 85 ASP A C 1
ATOM 639 O O . ASP A 1 85 ? -8.648 -11.289 -0.663 1 97.69 85 ASP A O 1
ATOM 643 N N . VAL A 1 86 ? -6.414 -11.398 -1.067 1 97.88 86 VAL A N 1
ATOM 644 C CA . VAL A 1 86 ? -6.531 -12.516 -2 1 97.88 86 VAL A CA 1
ATOM 645 C C . VAL A 1 86 ? -5.879 -13.758 -1.401 1 97.88 86 VAL A C 1
ATOM 647 O O . VAL A 1 86 ? -4.68 -13.758 -1.11 1 97.88 86 VAL A O 1
ATOM 650 N N . ALA A 1 87 ? -6.656 -14.781 -1.222 1 97.25 87 ALA A N 1
ATOM 651 C CA . ALA A 1 87 ? -6.156 -16.094 -0.799 1 97.25 87 ALA A CA 1
ATOM 652 C C . ALA A 1 87 ? -5.934 -17 -1.999 1 97.25 87 ALA A C 1
ATOM 654 O O . ALA A 1 87 ? -6.812 -17.141 -2.855 1 97.25 87 ALA A O 1
ATOM 655 N N . TRP A 1 88 ? -4.766 -17.547 -2.08 1 95.69 88 TRP A N 1
ATOM 656 C CA . TRP A 1 88 ? -4.383 -18.469 -3.135 1 95.69 88 TRP A CA 1
ATOM 657 C C . TRP A 1 88 ? -4.367 -19.906 -2.617 1 95.69 88 TRP A C 1
ATOM 659 O O . TRP A 1 88 ? -3.643 -20.234 -1.673 1 95.69 88 TRP A O 1
ATOM 669 N N . ASP A 1 89 ? -5.148 -20.719 -3.16 1 94.81 89 ASP A N 1
ATOM 670 C CA . ASP A 1 89 ? -5.156 -22.156 -2.916 1 94.81 89 ASP A CA 1
ATOM 671 C C . ASP A 1 89 ? -4.469 -22.922 -4.055 1 94.81 89 ASP A C 1
ATOM 673 O O . ASP A 1 89 ? -5 -22.984 -5.168 1 94.81 89 ASP A O 1
ATOM 677 N N . ASN A 1 90 ? -3.328 -23.562 -3.787 1 91.44 90 ASN A N 1
ATOM 678 C CA . ASN A 1 90 ? -2.49 -24.156 -4.82 1 91.44 90 ASN A CA 1
ATOM 679 C C . ASN A 1 90 ? -2.684 -25.672 -4.883 1 91.44 90 ASN A C 1
ATOM 681 O O . ASN A 1 90 ? -1.832 -26.391 -5.414 1 91.44 90 ASN A O 1
ATOM 685 N N . HIS A 1 91 ? -3.629 -26.172 -4.188 1 89.56 91 HIS A N 1
ATOM 686 C CA . HIS A 1 91 ? -4.062 -27.562 -4.25 1 89.56 91 HIS A CA 1
ATOM 687 C C . HIS A 1 91 ? -2.914 -28.516 -3.939 1 89.56 91 HIS A C 1
ATOM 689 O O . HIS A 1 91 ? -2.732 -29.531 -4.629 1 89.56 91 HIS A O 1
ATOM 695 N N . GLY A 1 92 ? -2.092 -28.141 -3.045 1 84.38 92 GLY A N 1
ATOM 696 C CA . GLY A 1 92 ? -1.033 -29.031 -2.6 1 84.38 92 GLY A CA 1
ATOM 697 C C . GLY A 1 92 ? 0.232 -28.922 -3.426 1 84.38 92 GLY A C 1
ATOM 698 O O . GLY A 1 92 ? 1.271 -29.484 -3.064 1 84.38 92 GLY A O 1
ATOM 699 N N . GLY A 1 93 ? 0.174 -28.188 -4.531 1 82.75 93 GLY A N 1
ATOM 700 C CA . GLY A 1 93 ? 1.355 -28.031 -5.363 1 82.75 93 GLY A CA 1
ATOM 701 C C . GLY A 1 93 ? 2.379 -27.078 -4.773 1 82.75 93 GLY A C 1
ATOM 702 O O . GLY A 1 93 ? 3.562 -27.141 -5.113 1 82.75 93 GLY A O 1
ATOM 703 N N . ALA A 1 94 ? 1.879 -26.219 -3.998 1 83.69 94 ALA A N 1
ATOM 704 C CA . ALA A 1 94 ? 2.666 -25.25 -3.232 1 83.69 94 ALA A CA 1
ATOM 705 C C . ALA A 1 94 ? 1.92 -24.812 -1.977 1 83.69 94 ALA A C 1
ATOM 707 O O . ALA A 1 94 ? 0.71 -25.016 -1.859 1 83.69 94 ALA A O 1
ATOM 708 N N . PRO A 1 95 ? 2.689 -24.266 -1.024 1 86.44 95 PRO A N 1
ATOM 709 C CA . PRO A 1 95 ? 1.969 -23.75 0.139 1 86.44 95 PRO A CA 1
ATOM 710 C C . PRO A 1 95 ? 0.94 -22.688 -0.234 1 86.44 95 PRO A C 1
ATOM 712 O O . PRO A 1 95 ? 1.185 -21.875 -1.129 1 86.44 95 PRO A O 1
ATOM 715 N N . ASP A 1 96 ? -0.25 -22.734 0.372 1 91.12 96 ASP A N 1
ATOM 716 C CA . ASP A 1 96 ? -1.238 -21.672 0.188 1 91.12 96 ASP A CA 1
ATOM 717 C C . ASP A 1 96 ? -0.705 -20.328 0.686 1 91.12 96 ASP A C 1
ATOM 719 O O . ASP A 1 96 ? 0.1 -20.281 1.617 1 91.12 96 ASP A O 1
ATOM 723 N N . GLU A 1 97 ? -1.104 -19.328 -0.041 1 93.38 97 GLU A N 1
ATOM 724 C CA . GLU A 1 97 ? -0.648 -17.984 0.302 1 93.38 97 GLU A CA 1
ATOM 725 C C . GLU A 1 97 ? -1.817 -17 0.375 1 93.38 97 GLU A C 1
ATOM 727 O O . GLU A 1 97 ? -2.889 -17.266 -0.174 1 93.38 97 GLU A O 1
ATOM 732 N N . ARG A 1 98 ? -1.677 -16 1.188 1 96.19 98 ARG A N 1
ATOM 733 C CA . ARG A 1 98 ? -2.621 -14.891 1.264 1 96.19 98 ARG A CA 1
ATOM 734 C C . ARG A 1 98 ? -1.898 -13.547 1.193 1 96.19 98 ARG A C 1
ATOM 736 O O . ARG A 1 98 ? -0.876 -13.352 1.854 1 96.19 98 ARG A O 1
ATOM 743 N N . ASN A 1 99 ? -2.35 -12.648 0.314 1 97.62 99 ASN A N 1
ATOM 744 C CA . ASN A 1 99 ? -1.705 -11.352 0.122 1 97.62 99 ASN A CA 1
ATOM 745 C C . ASN A 1 99 ? -2.725 -10.219 0.092 1 97.62 99 ASN A C 1
ATOM 747 O O . ASN A 1 99 ? -3.855 -10.406 -0.359 1 97.62 99 ASN A O 1
ATOM 751 N N . MET A 1 100 ? -2.352 -9.117 0.633 1 98.06 100 MET A N 1
ATOM 752 C CA . MET A 1 100 ? -3.051 -7.855 0.376 1 98.06 100 MET A CA 1
ATOM 753 C C . MET A 1 100 ? -2.473 -7.156 -0.848 1 98.06 100 MET A C 1
ATOM 755 O O . MET A 1 100 ? -1.26 -6.953 -0.939 1 98.06 100 MET A O 1
ATOM 759 N N . TYR A 1 101 ? -3.311 -6.883 -1.804 1 98.62 101 TYR A N 1
ATOM 760 C CA . TYR A 1 101 ? -2.92 -6.125 -2.988 1 98.62 101 TYR A CA 1
ATOM 761 C C . TYR A 1 101 ? -3.609 -4.766 -3.02 1 98.62 101 TYR A C 1
ATOM 763 O O . TYR A 1 101 ? -4.785 -4.652 -2.672 1 98.62 101 TYR A O 1
ATOM 771 N N . GLN A 1 102 ? -2.875 -3.783 -3.387 1 98.5 102 GLN A N 1
ATOM 772 C CA . GLN A 1 102 ? -3.518 -2.584 -3.912 1 98.5 102 GLN A CA 1
ATOM 773 C C . GLN A 1 102 ? -3.449 -2.545 -5.434 1 98.5 102 GLN A C 1
ATOM 775 O O . GLN A 1 102 ? -2.363 -2.623 -6.016 1 98.5 102 GLN A O 1
ATOM 780 N N . LEU A 1 103 ? -4.605 -2.469 -6.094 1 98.19 103 LEU A N 1
ATOM 781 C CA . LEU A 1 103 ? -4.695 -2.166 -7.52 1 98.19 103 LEU A CA 1
ATOM 782 C C . LEU A 1 103 ? -4.898 -0.671 -7.742 1 98.19 103 LEU A C 1
ATOM 784 O O . LEU A 1 103 ? -5.715 -0.043 -7.066 1 98.19 103 LEU A O 1
ATOM 788 N N . ILE A 1 104 ? -4.105 -0.11 -8.648 1 97.62 104 ILE A N 1
ATOM 789 C CA . ILE A 1 104 ? -4.305 1.285 -9.023 1 97.62 104 ILE A CA 1
ATOM 790 C C . ILE A 1 104 ? -4.668 1.372 -10.508 1 97.62 104 ILE A C 1
ATOM 792 O O . ILE A 1 104 ? -4.207 0.56 -11.312 1 97.62 104 ILE A O 1
ATOM 796 N N . HIS A 1 105 ? -5.547 2.305 -10.727 1 94.38 105 HIS A N 1
ATOM 797 C CA . HIS A 1 105 ? -5.926 2.549 -12.117 1 94.38 105 HIS A CA 1
ATOM 798 C C . HIS A 1 105 ? -4.961 3.521 -12.781 1 94.38 105 HIS A C 1
ATOM 800 O O . HIS A 1 105 ? -4.805 4.656 -12.328 1 94.38 105 HIS A O 1
ATOM 806 N N . THR A 1 106 ? -4.254 3.066 -13.797 1 85.62 106 THR A N 1
ATOM 807 C CA . THR A 1 106 ? -3.4 3.912 -14.617 1 85.62 106 THR A CA 1
ATOM 808 C C . THR A 1 106 ? -4.141 4.367 -15.875 1 85.62 106 THR A C 1
ATOM 810 O O . THR A 1 106 ? -5.32 4.062 -16.047 1 85.62 106 THR A O 1
ATOM 813 N N . ASP A 1 107 ? -3.568 5.25 -16.688 1 78.88 107 ASP A N 1
ATOM 814 C CA . ASP A 1 107 ? -4.207 5.73 -17.906 1 78.88 107 ASP A CA 1
ATOM 815 C C . ASP A 1 107 ? -4.629 4.562 -18.797 1 78.88 107 ASP A C 1
ATOM 817 O O . ASP A 1 107 ? -5.57 4.688 -19.594 1 78.88 107 ASP A O 1
ATOM 821 N N . ALA A 1 108 ? -4.133 3.48 -18.562 1 78.56 108 ALA A N 1
ATOM 822 C CA . ALA A 1 108 ? -4.344 2.408 -19.531 1 78.56 108 ALA A CA 1
ATOM 823 C C . ALA A 1 108 ? -5.031 1.211 -18.891 1 78.56 108 ALA A C 1
ATOM 825 O O . ALA A 1 108 ? -5.969 0.643 -19.453 1 78.56 108 ALA A O 1
ATOM 826 N N . ASP A 1 109 ? -4.617 0.828 -17.766 1 91.75 109 ASP A N 1
ATOM 827 C CA . ASP A 1 109 ? -5.031 -0.439 -17.172 1 91.75 109 ASP A CA 1
ATOM 828 C C . ASP A 1 109 ? -4.828 -0.428 -15.664 1 91.75 109 ASP A C 1
ATOM 830 O O . ASP A 1 109 ? -4.336 0.555 -15.102 1 91.75 109 ASP A O 1
ATOM 834 N N . TRP A 1 110 ? -5.453 -1.514 -14.953 1 96.69 110 TRP A N 1
ATOM 835 C CA . TRP A 1 110 ? -5.203 -1.733 -13.539 1 96.69 110 TRP A CA 1
ATOM 836 C C . TRP A 1 110 ? -3.879 -2.461 -13.32 1 96.69 110 TRP A C 1
ATOM 838 O O . TRP A 1 110 ? -3.545 -3.389 -14.062 1 96.69 110 TRP A O 1
ATOM 848 N N . LYS A 1 111 ? -3.123 -2.002 -12.375 1 97.5 111 LYS A N 1
ATOM 849 C CA . LYS A 1 111 ? -1.837 -2.611 -12.047 1 97.5 111 LYS A CA 1
ATOM 850 C C . LYS A 1 111 ? -1.675 -2.779 -10.539 1 97.5 111 LYS A C 1
ATOM 852 O O . LYS A 1 111 ? -2.297 -2.055 -9.758 1 97.5 111 LYS A O 1
ATOM 857 N N . ILE A 1 112 ? -0.879 -3.703 -10.125 1 98.12 112 ILE A N 1
ATOM 858 C CA . ILE A 1 112 ? -0.552 -3.881 -8.719 1 98.12 112 ILE A CA 1
ATOM 859 C C . ILE A 1 112 ? 0.468 -2.828 -8.289 1 98.12 112 ILE A C 1
ATOM 861 O O . ILE A 1 112 ? 1.576 -2.771 -8.828 1 98.12 112 ILE A O 1
ATOM 865 N N . ALA A 1 113 ? 0.149 -2.004 -7.328 1 98.25 113 ALA A N 1
ATOM 866 C CA . ALA A 1 113 ? 1.08 -1.006 -6.812 1 98.25 113 ALA A CA 1
ATOM 867 C C . ALA A 1 113 ? 1.636 -1.427 -5.453 1 98.25 113 ALA A C 1
ATOM 869 O O . ALA A 1 113 ? 2.721 -0.994 -5.059 1 98.25 113 ALA A O 1
ATOM 870 N N . VAL A 1 114 ? 0.868 -2.221 -4.727 1 98.56 114 VAL A N 1
ATOM 871 C CA . VAL A 1 114 ? 1.299 -2.68 -3.41 1 98.56 114 VAL A CA 1
ATOM 872 C C . VAL A 1 114 ? 0.997 -4.168 -3.258 1 98.56 114 VAL A C 1
ATOM 874 O O . VAL A 1 114 ? -0.077 -4.633 -3.648 1 98.56 114 VAL A O 1
ATOM 877 N N . LEU A 1 115 ? 1.885 -4.902 -2.791 1 98.25 115 LEU A N 1
ATOM 878 C CA . LEU A 1 115 ? 1.719 -6.301 -2.406 1 98.25 115 LEU A CA 1
ATOM 879 C C . LEU A 1 115 ? 2.299 -6.555 -1.02 1 98.25 115 LEU A C 1
ATOM 881 O O . LEU A 1 115 ? 3.447 -6.203 -0.748 1 98.25 115 LEU A O 1
ATOM 885 N N . THR A 1 116 ? 1.538 -7.055 -0.092 1 97.94 116 THR A N 1
ATOM 886 C CA . THR A 1 116 ? 1.959 -7.395 1.263 1 97.94 116 THR A CA 1
ATOM 887 C C . THR A 1 116 ? 1.463 -8.781 1.648 1 97.94 116 THR A C 1
ATOM 889 O O . THR A 1 116 ? 0.255 -9.016 1.729 1 97.94 116 THR A O 1
ATOM 892 N N . PRO A 1 117 ? 2.391 -9.711 1.918 1 96 117 PRO A N 1
ATOM 893 C CA . PRO A 1 117 ? 1.948 -11.016 2.414 1 96 117 PRO A CA 1
ATOM 894 C C . PRO A 1 117 ? 1.171 -10.914 3.725 1 96 117 PRO A C 1
ATOM 896 O O . PRO A 1 117 ? 1.517 -10.109 4.594 1 96 117 PRO A O 1
ATOM 899 N N . LEU A 1 118 ? 0.071 -11.672 3.805 1 95.12 118 LEU A N 1
ATOM 900 C CA . LEU A 1 118 ? -0.745 -11.758 5.012 1 95.12 118 LEU A CA 1
ATOM 901 C C . LEU A 1 118 ? -0.551 -13.102 5.703 1 95.12 118 LEU A C 1
ATOM 903 O O . LEU A 1 118 ? 0.092 -14 5.152 1 95.12 118 LEU A O 1
ATOM 907 N N . ASP A 1 119 ? -1.062 -13.148 6.969 1 87.75 119 ASP A N 1
ATOM 908 C CA . ASP A 1 119 ? -1.038 -14.43 7.664 1 87.75 119 ASP A CA 1
ATOM 909 C C . ASP A 1 119 ? -1.978 -15.438 7 1 87.75 119 ASP A C 1
ATOM 911 O O . ASP A 1 119 ? -3.061 -15.07 6.539 1 87.75 119 ASP A O 1
ATOM 915 N N . ALA A 1 120 ? -1.549 -16.703 6.773 1 71.06 120 ALA A N 1
ATOM 916 C CA . ALA A 1 120 ? -2.383 -17.75 6.184 1 71.06 120 ALA A CA 1
ATOM 917 C C . ALA A 1 120 ? -3.588 -18.062 7.07 1 71.06 120 ALA A C 1
ATOM 919 O O . ALA A 1 120 ? -3.52 -17.906 8.297 1 71.06 120 ALA A O 1
ATOM 920 N N . MET B 1 1 ? 0.249 -6.02 22.188 1 68.56 1 MET B N 1
ATOM 921 C CA . MET B 1 1 ? -0.506 -4.785 22 1 68.56 1 MET B CA 1
ATOM 922 C C . MET B 1 1 ? -1.482 -4.914 20.828 1 68.56 1 MET B C 1
ATOM 924 O O . MET B 1 1 ? -1.158 -5.523 19.812 1 68.56 1 MET B O 1
ATOM 928 N N . ASP B 1 2 ? -2.732 -4.578 20.969 1 89.5 2 ASP B N 1
ATOM 929 C CA . ASP B 1 2 ? -3.854 -4.57 20.031 1 89.5 2 ASP B CA 1
ATOM 930 C C . ASP B 1 2 ? -3.594 -3.621 18.859 1 89.5 2 ASP B C 1
ATOM 932 O O . ASP B 1 2 ? -2.986 -2.564 19.047 1 89.5 2 ASP B O 1
ATOM 936 N N . GLU B 1 3 ? -3.676 -4.086 17.578 1 93.75 3 GLU B N 1
ATOM 937 C CA . GLU B 1 3 ? -3.439 -3.297 16.375 1 93.75 3 GLU B CA 1
ATOM 938 C C . GLU B 1 3 ? -4.129 -1.938 16.453 1 93.75 3 GLU B C 1
ATOM 940 O O . GLU B 1 3 ? -3.605 -0.939 15.961 1 93.75 3 GLU B O 1
ATOM 945 N N . SER B 1 4 ? -5.277 -1.931 17.062 1 95.25 4 SER B N 1
ATOM 946 C CA . SER B 1 4 ? -6.008 -0.676 17.219 1 95.25 4 SER B CA 1
ATOM 947 C C . SER B 1 4 ? -5.254 0.293 18.109 1 95.25 4 SER B C 1
ATOM 949 O O . SER B 1 4 ? -5.188 1.491 17.828 1 95.25 4 SER B O 1
ATOM 951 N N . GLN B 1 5 ? -4.691 -0.222 19.141 1 95.94 5 GLN B N 1
ATOM 952 C CA . GLN B 1 5 ? -3.936 0.618 20.062 1 95.94 5 GLN B CA 1
ATOM 953 C C . GLN B 1 5 ? -2.66 1.143 19.422 1 95.94 5 GLN B C 1
ATOM 955 O O . GLN B 1 5 ? -2.279 2.297 19.625 1 95.94 5 GLN B O 1
ATOM 960 N N . ILE B 1 6 ? -2.008 0.273 18.703 1 96.44 6 ILE B N 1
ATOM 961 C CA . ILE B 1 6 ? -0.803 0.667 17.984 1 96.44 6 ILE B CA 1
ATOM 962 C C . ILE B 1 6 ? -1.126 1.815 17.031 1 96.44 6 ILE B C 1
ATOM 964 O O . ILE B 1 6 ? -0.447 2.846 17.031 1 96.44 6 ILE B O 1
ATOM 968 N N . ALA B 1 7 ? -2.178 1.644 16.234 1 97.75 7 ALA B N 1
ATOM 969 C CA . ALA B 1 7 ? -2.572 2.652 15.258 1 97.75 7 ALA B CA 1
ATOM 970 C C . ALA B 1 7 ? -2.963 3.959 15.945 1 97.75 7 ALA B C 1
ATOM 972 O O . ALA B 1 7 ? -2.564 5.039 15.508 1 97.75 7 ALA B O 1
ATOM 973 N N . GLU B 1 8 ? -3.746 3.846 17.016 1 97.44 8 GLU B N 1
ATOM 974 C CA . GLU B 1 8 ? -4.188 5.043 17.719 1 97.44 8 GLU B CA 1
ATOM 975 C C . GLU B 1 8 ? -3.002 5.844 18.234 1 97.44 8 GLU B C 1
ATOM 977 O O . GLU B 1 8 ? -2.939 7.062 18.062 1 97.44 8 GLU B O 1
ATOM 982 N N . SER B 1 9 ? -2.113 5.141 18.875 1 97 9 SER B N 1
ATOM 983 C CA . SER B 1 9 ? -0.927 5.812 19.391 1 97 9 SER B CA 1
ATOM 984 C C . SER B 1 9 ? -0.1 6.426 18.266 1 97 9 SER B C 1
ATOM 986 O O . SER B 1 9 ? 0.404 7.543 18.406 1 97 9 SER B O 1
ATOM 988 N N . PHE B 1 10 ? 0.094 5.738 17.234 1 98.06 10 PHE B N 1
ATOM 989 C CA . PHE B 1 10 ? 0.859 6.223 16.094 1 98.06 10 PHE B CA 1
ATOM 990 C C . PHE B 1 10 ? 0.243 7.5 15.531 1 98.06 10 PHE B C 1
ATOM 992 O O . PHE B 1 10 ? 0.936 8.5 15.352 1 98.06 10 PHE B O 1
ATOM 999 N N . PHE B 1 11 ? -1.052 7.48 15.297 1 98.06 11 PHE B N 1
ATOM 1000 C CA . PHE B 1 11 ? -1.685 8.602 14.609 1 98.06 11 PHE B CA 1
ATOM 1001 C C . PHE B 1 11 ? -1.86 9.789 15.555 1 98.06 11 PHE B C 1
ATOM 1003 O O . PHE B 1 11 ? -1.97 10.93 15.109 1 98.06 11 PHE B O 1
ATOM 1010 N N . ASP B 1 12 ? -1.897 9.477 16.844 1 97.38 12 ASP B N 1
ATOM 1011 C CA . ASP B 1 12 ? -1.828 10.578 17.797 1 97.38 12 ASP B CA 1
ATOM 1012 C C . ASP B 1 12 ? -0.527 11.367 17.625 1 97.38 12 ASP B C 1
ATOM 1014 O O . ASP B 1 12 ? -0.541 12.594 17.562 1 97.38 12 ASP B O 1
ATOM 1018 N N . ALA B 1 13 ? 0.563 10.641 17.594 1 97.38 13 ALA B N 1
ATOM 1019 C CA . ALA B 1 13 ? 1.871 11.266 17.422 1 97.38 13 ALA B CA 1
ATOM 1020 C C . ALA B 1 13 ? 1.972 11.938 16.047 1 97.38 13 ALA B C 1
ATOM 1022 O O . ALA B 1 13 ? 2.518 13.039 15.938 1 97.38 13 ALA B O 1
ATOM 1023 N N . TYR B 1 14 ? 1.439 11.328 15.055 1 97.75 14 TYR B N 1
ATOM 1024 C CA . TYR B 1 14 ? 1.433 11.867 13.703 1 97.75 14 TYR B CA 1
ATOM 1025 C C . TYR B 1 14 ? 0.634 13.164 13.641 1 97.75 14 TYR B C 1
ATOM 1027 O O . TYR B 1 14 ? 1.093 14.156 13.07 1 97.75 14 TYR B O 1
ATOM 1035 N N . GLN B 1 15 ? -0.511 13.141 14.266 1 96.44 15 GLN B N 1
ATOM 1036 C CA . GLN B 1 15 ? -1.35 14.328 14.328 1 96.44 15 GLN B CA 1
ATOM 1037 C C . GLN B 1 15 ? -0.613 15.484 15 1 96.44 15 GLN B C 1
ATOM 1039 O O . GLN B 1 15 ? -0.648 16.625 14.508 1 96.44 15 GLN B O 1
ATOM 1044 N N . SER B 1 16 ? -0.003 15.141 16.078 1 96.06 16 SER B N 1
ATOM 1045 C CA . SER B 1 16 ? 0.743 16.172 16.797 1 96.06 16 SER B CA 1
ATOM 1046 C C . SER B 1 16 ? 1.828 16.781 15.922 1 96.06 16 SER B C 1
ATOM 1048 O O . SER B 1 16 ? 1.975 18 15.867 1 96.06 16 SER B O 1
ATOM 1050 N N . ALA B 1 17 ? 2.551 15.977 15.234 1 96.31 17 ALA B N 1
ATOM 1051 C CA . ALA B 1 17 ? 3.602 16.453 14.344 1 96.31 17 ALA B CA 1
ATOM 1052 C C . ALA B 1 17 ? 3.021 17.312 13.227 1 96.31 17 ALA B C 1
ATOM 1054 O O . ALA B 1 17 ? 3.594 18.344 12.867 1 96.31 17 ALA B O 1
ATOM 1055 N N . LEU B 1 18 ? 1.859 16.891 12.641 1 94.56 18 LEU B N 1
ATOM 1056 C CA . LEU B 1 18 ? 1.19 17.656 11.586 1 94.56 18 LEU B CA 1
ATOM 1057 C C . LEU B 1 18 ? 0.734 19.016 12.102 1 94.56 18 LEU B C 1
ATOM 1059 O O . LEU B 1 18 ? 0.947 20.031 11.445 1 94.56 18 LEU B O 1
ATOM 1063 N N . LEU B 1 19 ? 0.15 19.078 13.281 1 93.06 19 LEU B N 1
ATOM 1064 C CA . LEU B 1 19 ? -0.371 20.328 13.852 1 93.06 19 LEU B CA 1
ATOM 1065 C C . LEU B 1 19 ? 0.766 21.266 14.234 1 93.06 19 LEU B C 1
ATOM 1067 O O . LEU B 1 19 ? 0.622 22.484 14.148 1 93.06 19 LEU B O 1
ATOM 1071 N N . ASP B 1 20 ? 1.888 20.703 14.602 1 93.44 20 ASP B N 1
ATOM 1072 C CA . ASP B 1 20 ? 3.072 21.484 14.938 1 93.44 20 ASP B CA 1
ATOM 1073 C C . ASP B 1 20 ? 3.783 21.984 13.68 1 93.44 20 ASP B C 1
ATOM 1075 O O . ASP B 1 20 ? 4.734 22.766 13.758 1 93.44 20 ASP B O 1
ATOM 1079 N N . ARG B 1 21 ? 3.359 21.5 12.594 1 94.06 21 ARG B N 1
ATOM 1080 C CA . ARG B 1 21 ? 3.992 21.797 11.312 1 94.06 21 ARG B CA 1
ATOM 1081 C C . ARG B 1 21 ? 5.477 21.438 11.344 1 94.06 21 ARG B C 1
ATOM 1083 O O . ARG B 1 21 ? 6.316 22.234 10.914 1 94.06 21 ARG B O 1
ATOM 1090 N N . ASP B 1 22 ? 5.684 20.328 11.992 1 94.94 22 ASP B N 1
ATOM 1091 C CA . ASP B 1 22 ? 7.043 19.812 12.094 1 94.94 22 ASP B CA 1
ATOM 1092 C C . ASP B 1 22 ? 7.34 18.812 10.977 1 94.94 22 ASP B C 1
ATOM 1094 O O . ASP B 1 22 ? 7.223 17.594 11.172 1 94.94 22 ASP B O 1
ATOM 1098 N N . ALA B 1 23 ? 7.805 19.312 9.852 1 95.62 23 ALA B N 1
ATOM 1099 C CA . ALA B 1 23 ? 8.008 18.516 8.648 1 95.62 23 ALA B CA 1
ATOM 1100 C C . ALA B 1 23 ? 9.047 17.422 8.891 1 95.62 23 ALA B C 1
ATOM 1102 O O . ALA B 1 23 ? 8.914 16.312 8.367 1 95.62 23 ALA B O 1
ATOM 1103 N N . GLU B 1 24 ? 10.039 17.766 9.641 1 96.31 24 GLU B N 1
ATOM 1104 C CA . GLU B 1 24 ? 11.078 16.781 9.938 1 96.31 24 GLU B CA 1
ATOM 1105 C C . GLU B 1 24 ? 10.516 15.609 10.734 1 96.31 24 GLU B C 1
ATOM 1107 O O . GLU B 1 24 ? 10.797 14.445 10.43 1 96.31 24 GLU B O 1
ATOM 1112 N N . ALA B 1 25 ? 9.773 15.891 11.758 1 96.5 25 ALA B N 1
ATOM 1113 C CA . ALA B 1 25 ? 9.148 14.844 12.57 1 96.5 25 ALA B CA 1
ATOM 1114 C C . ALA B 1 25 ? 8.203 13.992 11.734 1 96.5 25 ALA B C 1
ATOM 1116 O O . ALA B 1 25 ? 8.195 12.766 11.844 1 96.5 25 ALA B O 1
ATOM 1117 N N . VAL B 1 26 ? 7.383 14.648 10.859 1 96.94 26 VAL B N 1
ATOM 1118 C CA . VAL B 1 26 ? 6.457 13.938 9.984 1 96.94 26 VAL B CA 1
ATOM 1119 C C . VAL B 1 26 ? 7.23 13.008 9.062 1 96.94 26 VAL B C 1
ATOM 1121 O O . VAL B 1 26 ? 6.895 11.828 8.93 1 96.94 26 VAL B O 1
ATOM 1124 N N . ALA B 1 27 ? 8.297 13.508 8.484 1 96.69 27 ALA B N 1
ATOM 1125 C CA . ALA B 1 27 ? 9.094 12.727 7.539 1 96.69 27 ALA B CA 1
ATOM 1126 C C . ALA B 1 27 ? 9.68 11.492 8.211 1 96.69 27 ALA B C 1
ATOM 1128 O O . ALA B 1 27 ? 9.789 10.43 7.594 1 96.69 27 ALA B O 1
ATOM 1129 N N . ARG B 1 28 ? 10.016 11.586 9.469 1 95.38 28 ARG B N 1
ATOM 1130 C CA . ARG B 1 28 ? 10.602 10.477 10.211 1 95.38 28 ARG B CA 1
ATOM 1131 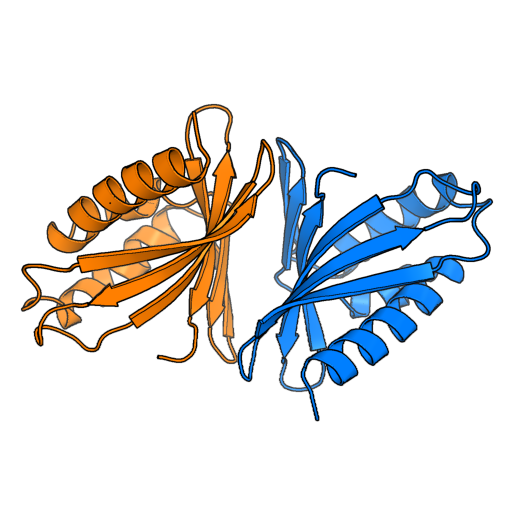C C . ARG B 1 28 ? 9.578 9.375 10.461 1 95.38 28 ARG B C 1
ATOM 1133 O O . ARG B 1 28 ? 9.93 8.258 10.828 1 95.38 28 ARG B O 1
ATOM 1140 N N . MET B 1 29 ? 8.32 9.711 10.273 1 97.25 29 MET B N 1
ATOM 1141 C CA . MET B 1 29 ? 7.254 8.742 10.531 1 97.25 29 MET B CA 1
ATOM 1142 C C . MET B 1 29 ? 6.871 7.996 9.258 1 97.25 29 MET B C 1
ATOM 1144 O O . MET B 1 29 ? 5.98 7.148 9.273 1 97.25 29 MET B O 1
ATOM 1148 N N . TYR B 1 30 ? 7.543 8.312 8.211 1 97.19 30 TYR B N 1
ATOM 1149 C CA . TYR B 1 30 ? 7.383 7.586 6.961 1 97.19 30 TYR B CA 1
ATOM 1150 C C . TYR B 1 30 ? 8.547 6.629 6.73 1 97.19 30 TYR B C 1
ATOM 1152 O O . TYR B 1 30 ? 9.695 6.953 7.051 1 97.19 30 TYR B O 1
ATOM 1160 N N . ALA B 1 31 ? 8.242 5.504 6.227 1 96.5 31 ALA B N 1
ATOM 1161 C CA . ALA B 1 31 ? 9.281 4.555 5.832 1 96.5 31 ALA B CA 1
ATOM 1162 C C . ALA B 1 31 ? 9.984 5.008 4.555 1 96.5 31 ALA B C 1
ATOM 1164 O O . ALA B 1 31 ? 9.445 5.816 3.797 1 96.5 31 ALA B O 1
ATOM 1165 N N . VAL B 1 32 ? 11.219 4.512 4.465 1 95.62 32 VAL B N 1
ATOM 1166 C CA . VAL B 1 32 ? 11.953 4.559 3.205 1 95.62 32 VAL B CA 1
ATOM 1167 C C . VAL B 1 32 ? 12.422 3.156 2.826 1 95.62 32 VAL B C 1
ATOM 1169 O O . VAL B 1 32 ? 13.227 2.551 3.537 1 95.62 32 VAL B O 1
ATOM 1172 N N . PRO B 1 33 ? 11.805 2.68 1.742 1 97.06 33 PRO B N 1
ATOM 1173 C CA . PRO B 1 33 ? 10.93 3.291 0.742 1 97.06 33 PRO B CA 1
ATOM 1174 C C . PRO B 1 33 ? 9.469 3.354 1.195 1 97.06 33 PRO B C 1
ATOM 1176 O O . PRO B 1 33 ? 9.062 2.598 2.082 1 97.06 33 PRO B O 1
ATOM 1179 N N . ALA B 1 34 ? 8.75 4.258 0.681 1 97.81 34 ALA B N 1
ATOM 1180 C CA . ALA B 1 34 ? 7.305 4.375 0.831 1 97.81 34 ALA B CA 1
ATOM 1181 C C . ALA B 1 34 ? 6.637 4.699 -0.504 1 97.81 34 ALA B C 1
ATOM 1183 O O . ALA B 1 34 ? 7.32 5.004 -1.486 1 97.81 34 ALA B O 1
ATOM 1184 N N . LEU B 1 35 ? 5.348 4.492 -0.567 1 98.25 35 LEU B N 1
ATOM 1185 C CA . LEU B 1 35 ? 4.582 4.75 -1.782 1 98.25 35 LEU B CA 1
ATOM 1186 C C . LEU B 1 35 ? 3.355 5.605 -1.479 1 98.25 35 LEU B C 1
ATOM 1188 O O . LEU B 1 35 ? 2.541 5.246 -0.627 1 98.25 35 LEU B O 1
ATOM 1192 N N . ILE B 1 36 ? 3.27 6.691 -2.1 1 96.81 36 ILE B N 1
ATOM 1193 C CA . ILE B 1 36 ? 2.1 7.562 -2.01 1 96.81 36 ILE B CA 1
ATOM 1194 C C . ILE B 1 36 ? 1.329 7.527 -3.326 1 96.81 36 ILE B C 1
ATOM 1196 O O . ILE B 1 36 ? 1.825 7.996 -4.355 1 96.81 36 ILE B O 1
ATOM 1200 N N . ALA B 1 37 ? 0.093 6.992 -3.277 1 96.31 37 ALA B N 1
ATOM 1201 C CA . ALA B 1 37 ? -0.69 6.773 -4.488 1 96.31 37 ALA B CA 1
ATOM 1202 C C . ALA B 1 37 ? -1.842 7.77 -4.586 1 96.31 37 ALA B C 1
ATOM 1204 O O . ALA B 1 37 ? -2.951 7.492 -4.121 1 96.31 37 ALA B O 1
ATOM 1205 N N . PHE B 1 38 ? -1.635 8.93 -5.223 1 92.94 38 PHE B N 1
ATOM 1206 C CA . PHE B 1 38 ? -2.691 9.883 -5.535 1 92.94 38 PHE B CA 1
ATOM 1207 C C . PHE B 1 38 ? -3.498 9.414 -6.7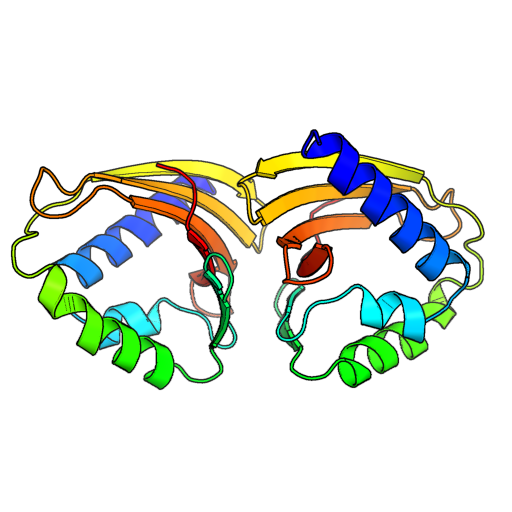42 1 92.94 38 PHE B C 1
ATOM 1209 O O . PHE B 1 38 ? -3.025 8.602 -7.535 1 92.94 38 PHE B O 1
ATOM 1216 N N . PRO B 1 39 ? -4.75 9.906 -6.758 1 89.31 39 PRO B N 1
ATOM 1217 C CA . PRO B 1 39 ? -5.449 9.648 -8.016 1 89.31 39 PRO B CA 1
ATOM 1218 C C . PRO B 1 39 ? -4.652 10.094 -9.242 1 89.31 39 PRO B C 1
ATOM 1220 O O . PRO B 1 39 ? -4.328 11.273 -9.375 1 89.31 39 PRO B O 1
ATOM 1223 N N . GLY B 1 40 ? -4.246 9.172 -10.07 1 86.25 40 GLY B N 1
ATOM 1224 C CA . GLY B 1 40 ? -3.561 9.461 -11.32 1 86.25 40 GLY B CA 1
ATOM 1225 C C . GLY B 1 40 ? -2.062 9.641 -11.148 1 86.25 40 GLY B C 1
ATOM 1226 O O . GLY B 1 40 ? -1.348 9.875 -12.125 1 86.25 40 GLY B O 1
ATOM 1227 N N . GLN B 1 41 ? -1.604 9.656 -9.984 1 90.75 41 GLN B N 1
ATOM 1228 C CA . GLN B 1 41 ? -0.18 9.859 -9.742 1 90.75 41 GLN B CA 1
ATOM 1229 C C . GLN B 1 41 ? 0.309 9 -8.578 1 90.75 41 GLN B C 1
ATOM 1231 O O . GLN B 1 41 ? -0.293 9.008 -7.504 1 90.75 41 GLN B O 1
ATOM 1236 N N . VAL B 1 42 ? 1.39 8.242 -8.883 1 94.56 42 VAL B N 1
ATOM 1237 C CA . VAL B 1 42 ? 2.012 7.453 -7.828 1 94.56 42 VAL B CA 1
ATOM 1238 C C . VAL B 1 42 ? 3.426 7.965 -7.566 1 94.56 42 VAL B C 1
ATOM 1240 O O . VAL B 1 42 ? 4.246 8.047 -8.484 1 94.56 42 VAL B O 1
ATOM 1243 N N . ILE B 1 43 ? 3.723 8.312 -6.324 1 95.38 43 ILE B N 1
ATOM 1244 C CA . ILE B 1 43 ? 5.016 8.859 -5.93 1 95.38 43 ILE B CA 1
A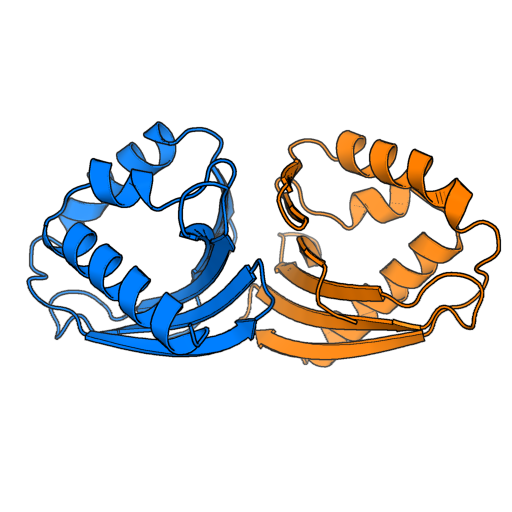TOM 1245 C C . ILE B 1 43 ? 5.77 7.84 -5.078 1 95.38 43 ILE B C 1
ATOM 1247 O O . ILE B 1 43 ? 5.266 7.391 -4.043 1 95.38 43 ILE B O 1
ATOM 1251 N N . ALA B 1 44 ? 6.887 7.445 -5.559 1 96.81 44 ALA B N 1
ATOM 1252 C CA . ALA B 1 44 ? 7.781 6.609 -4.762 1 96.81 44 ALA B CA 1
ATOM 1253 C C . ALA B 1 44 ? 8.695 7.465 -3.893 1 96.81 44 ALA B C 1
ATOM 1255 O O . ALA B 1 44 ? 9.414 8.336 -4.398 1 96.81 44 ALA B O 1
ATOM 1256 N N . VAL B 1 45 ? 8.711 7.266 -2.611 1 96.88 45 VAL B N 1
ATOM 1257 C CA . VAL B 1 45 ? 9.594 7.957 -1.68 1 96.88 45 VAL B CA 1
ATOM 1258 C C . VAL B 1 45 ? 10.875 7.145 -1.485 1 96.88 45 VAL B C 1
ATOM 1260 O O . VAL B 1 45 ? 10.836 6.035 -0.95 1 96.88 45 VAL B O 1
ATOM 1263 N N . SER B 1 46 ? 11.992 7.641 -1.907 1 95.56 46 SER B N 1
ATOM 1264 C CA . SER B 1 46 ? 13.258 6.926 -1.796 1 95.56 46 SER B CA 1
ATOM 1265 C C . SER B 1 46 ? 14.203 7.629 -0.826 1 95.56 46 SER B C 1
ATOM 1267 O O . SER B 1 46 ? 15.281 7.117 -0.523 1 95.56 46 SER B O 1
ATOM 1269 N N . ASP B 1 47 ? 13.797 8.773 -0.356 1 94.81 47 ASP B N 1
ATOM 1270 C CA . ASP B 1 47 ? 14.562 9.594 0.572 1 94.81 47 ASP B CA 1
ATOM 1271 C C . ASP B 1 47 ? 13.648 10.352 1.528 1 94.81 47 ASP B C 1
ATOM 1273 O O . ASP B 1 47 ? 12.672 10.969 1.099 1 94.81 47 ASP B O 1
ATOM 1277 N N . ALA B 1 48 ? 14.039 10.273 2.812 1 93 48 ALA B N 1
ATOM 1278 C CA . ALA B 1 48 ? 13.219 10.953 3.812 1 93 48 ALA B CA 1
ATOM 1279 C C . ALA B 1 48 ? 13.109 12.445 3.508 1 93 48 ALA B C 1
ATOM 1281 O O . ALA B 1 48 ? 12.102 13.078 3.82 1 93 48 ALA B O 1
ATOM 1282 N N . ARG B 1 49 ? 14.141 13.07 2.848 1 95.25 49 ARG B N 1
ATOM 1283 C CA . ARG B 1 49 ? 14.141 14.492 2.527 1 95.25 49 ARG B CA 1
ATOM 1284 C C . ARG B 1 49 ? 13.016 14.836 1.554 1 95.25 49 ARG B C 1
ATOM 1286 O O . ARG B 1 49 ? 12.461 15.938 1.605 1 95.25 49 ARG B O 1
ATOM 1293 N N . GLN B 1 50 ? 12.641 13.844 0.669 1 95.31 50 GLN B N 1
ATOM 1294 C CA . GLN B 1 50 ? 11.523 14.031 -0.253 1 95.31 50 GLN B CA 1
ATOM 1295 C C . GLN B 1 50 ? 10.227 14.305 0.502 1 95.31 50 GLN B C 1
ATOM 1297 O O . GLN B 1 50 ? 9.484 15.234 0.168 1 95.31 50 GLN B O 1
ATOM 1302 N N . THR B 1 51 ? 10.023 13.531 1.514 1 95.38 51 THR B N 1
ATOM 1303 C CA . THR B 1 51 ? 8.82 13.672 2.324 1 95.38 51 THR B CA 1
ATOM 1304 C C . THR B 1 51 ? 8.852 14.992 3.1 1 95.38 51 THR B C 1
ATOM 1306 O O . THR B 1 51 ? 7.852 15.719 3.133 1 95.38 51 THR B O 1
ATOM 1309 N N . GLU B 1 52 ? 9.961 15.242 3.656 1 96.12 52 GLU B N 1
ATOM 1310 C CA . GLU B 1 52 ? 10.109 16.484 4.406 1 96.12 52 GLU B CA 1
ATOM 1311 C C . GLU B 1 52 ? 9.805 17.703 3.533 1 96.12 52 GLU B C 1
ATOM 1313 O O . GLU B 1 52 ? 9.039 18.578 3.932 1 96.12 52 GLU B O 1
ATOM 1318 N N . ASP B 1 53 ? 10.406 17.734 2.342 1 94.62 53 ASP B N 1
ATOM 1319 C CA . ASP B 1 53 ? 10.203 18.844 1.412 1 94.62 53 ASP B CA 1
ATOM 1320 C C . ASP B 1 53 ? 8.734 18.953 1.014 1 94.62 53 ASP B C 1
ATOM 1322 O O . ASP B 1 53 ? 8.195 20.062 0.922 1 94.62 53 ASP B O 1
ATOM 1326 N N . PHE B 1 54 ? 8.141 17.891 0.718 1 92.56 54 PHE B N 1
ATOM 1327 C CA . PHE B 1 54 ? 6.73 17.859 0.346 1 92.56 54 PHE B CA 1
ATOM 1328 C C . PHE B 1 54 ? 5.867 18.5 1.426 1 92.56 54 PHE B C 1
ATOM 1330 O O . PHE B 1 54 ? 5.07 19.391 1.138 1 92.56 54 PHE B O 1
ATOM 1337 N N . PHE B 1 55 ? 6.062 18.125 2.719 1 93.5 55 PHE B N 1
ATOM 1338 C CA . PHE B 1 55 ? 5.238 18.625 3.814 1 93.5 55 PHE B CA 1
ATOM 1339 C C . PHE B 1 55 ? 5.59 20.062 4.148 1 93.5 55 PHE B C 1
ATOM 1341 O O . PHE B 1 55 ? 4.723 20.859 4.531 1 93.5 55 PHE B O 1
ATOM 1348 N N . THR B 1 56 ? 6.871 20.406 4.016 1 92.44 56 THR B N 1
ATOM 1349 C CA . THR B 1 56 ? 7.273 21.797 4.215 1 92.44 56 THR B CA 1
ATOM 1350 C C . THR B 1 56 ? 6.496 22.719 3.283 1 92.44 56 THR B C 1
ATOM 1352 O O . THR B 1 56 ? 6.02 23.766 3.70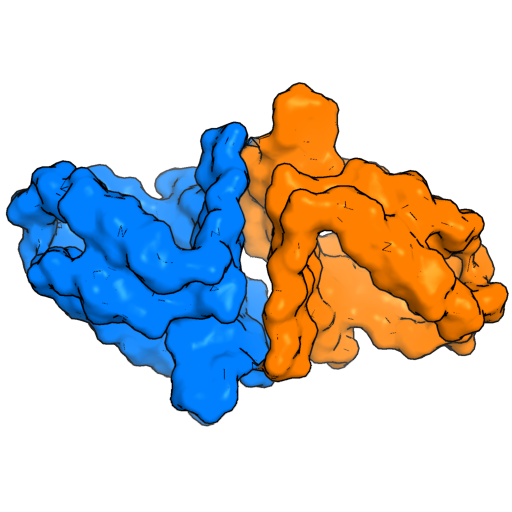7 1 92.44 56 THR B O 1
ATOM 1355 N N . GLY B 1 57 ? 6.332 22.281 2.082 1 89.88 57 GLY B N 1
ATOM 1356 C CA . GLY B 1 57 ? 5.598 23.078 1.11 1 89.88 57 GLY B CA 1
ATOM 1357 C C . GLY B 1 57 ? 4.094 23.031 1.315 1 89.88 57 GLY B C 1
ATOM 1358 O O . GLY B 1 57 ? 3.373 23.938 0.886 1 89.88 57 GLY B O 1
ATOM 1359 N N . ALA B 1 58 ? 3.605 22.047 1.935 1 85.44 58 ALA B N 1
ATOM 1360 C CA . ALA B 1 58 ? 2.17 21.812 2.07 1 85.44 58 ALA B CA 1
ATOM 1361 C C . ALA B 1 58 ? 1.616 22.5 3.312 1 85.44 58 ALA B C 1
ATOM 1363 O O . ALA B 1 58 ? 0.434 22.859 3.363 1 85.44 58 ALA B O 1
ATOM 1364 N N . PHE B 1 59 ? 2.426 22.828 4.297 1 87.38 59 PHE B N 1
ATOM 1365 C CA . PHE B 1 59 ? 1.951 23.328 5.578 1 87.38 59 PHE B CA 1
ATOM 1366 C C . PHE B 1 59 ? 1.346 24.719 5.422 1 87.38 59 PHE B C 1
ATOM 1368 O O . PHE B 1 59 ? 0.465 25.109 6.188 1 87.38 59 PHE B O 1
ATOM 1375 N N . GLY B 1 60 ? 1.81 25.391 4.441 1 80.69 60 GLY B N 1
ATOM 1376 C CA . GLY B 1 60 ? 1.251 26.719 4.23 1 80.69 60 GLY B CA 1
ATOM 1377 C C . GLY B 1 60 ? -0.257 26.703 4.062 1 80.69 60 GLY B C 1
ATOM 1378 O O . GLY B 1 60 ? -0.948 27.594 4.582 1 80.69 60 GLY B O 1
ATOM 1379 N N . GLN B 1 61 ? -0.858 25.703 3.473 1 77.31 61 GLN B N 1
ATOM 1380 C CA . GLN B 1 61 ? -2.295 25.609 3.236 1 77.31 61 GLN B CA 1
ATOM 1381 C C . GLN B 1 61 ? -3.041 25.25 4.516 1 77.31 61 GLN B C 1
ATOM 1383 O O . GLN B 1 61 ? -4.258 25.422 4.605 1 77.31 61 GLN B O 1
ATOM 1388 N N . TYR B 1 62 ? -2.27 24.875 5.551 1 77.31 62 TYR B N 1
ATOM 1389 C CA . TYR B 1 62 ? -2.896 24.422 6.785 1 77.31 62 TYR B CA 1
ATOM 1390 C C . TYR B 1 62 ? -2.621 25.391 7.926 1 77.31 62 TYR B C 1
ATOM 1392 O O . TYR B 1 62 ? -2.824 25.062 9.094 1 77.31 62 TYR B O 1
ATOM 1400 N N . ALA B 1 63 ? -2.215 26.531 7.648 1 76.88 63 ALA B N 1
ATOM 1401 C CA . ALA B 1 63 ? -1.856 27.547 8.648 1 76.88 63 ALA B CA 1
ATOM 1402 C C . ALA B 1 63 ? -3.014 27.797 9.609 1 76.88 63 ALA B C 1
ATOM 1404 O O . ALA B 1 63 ? -2.799 28 10.812 1 76.88 63 ALA B O 1
ATOM 1405 N N . GLY B 1 64 ? -4.176 27.562 9.188 1 79.06 64 GLY B N 1
ATOM 1406 C CA . GLY B 1 64 ? -5.301 27.875 10.055 1 79.06 64 GLY B CA 1
ATOM 1407 C C . GLY B 1 64 ? -5.824 26.672 10.812 1 79.06 64 GLY B C 1
ATOM 1408 O O . GLY B 1 64 ? -6.723 26.797 11.641 1 79.06 64 GLY B O 1
ATOM 1409 N N . VAL B 1 65 ? -5.168 25.547 10.672 1 85.75 65 VAL B N 1
ATOM 1410 C CA . VAL B 1 65 ? -5.637 24.328 11.32 1 85.75 65 VAL B CA 1
ATOM 1411 C C . VAL B 1 65 ? -4.938 24.156 12.672 1 85.75 65 VAL B C 1
ATOM 1413 O O . VAL B 1 65 ? -3.717 24 12.727 1 85.75 65 VAL B O 1
ATOM 1416 N N . THR B 1 66 ? -5.637 24.234 13.727 1 88.31 66 THR B N 1
ATOM 1417 C CA . THR B 1 66 ? -5.023 24.172 15.055 1 88.31 66 THR B CA 1
ATOM 1418 C C . THR B 1 66 ? -5.504 22.922 15.812 1 88.31 66 THR B C 1
ATOM 1420 O O . THR B 1 66 ? -5 22.625 16.891 1 88.31 66 THR B O 1
ATOM 1423 N N . ALA B 1 67 ? -6.461 22.297 15.227 1 90.62 67 ALA B N 1
ATOM 1424 C CA . ALA B 1 67 ? -6.973 21.062 15.812 1 90.62 67 ALA B CA 1
ATOM 1425 C C . ALA B 1 67 ? -7.488 20.125 14.742 1 90.62 67 ALA B C 1
ATOM 1427 O O . ALA B 1 67 ? -7.914 20.547 13.672 1 90.62 67 ALA B O 1
ATOM 1428 N N . ALA B 1 68 ? -7.363 18.891 15.008 1 91.88 68 ALA B N 1
ATOM 1429 C CA . ALA B 1 68 ? -7.922 17.859 14.148 1 91.88 68 ALA B CA 1
ATOM 1430 C C . ALA B 1 68 ? -8.328 16.625 14.953 1 91.88 68 ALA B C 1
ATOM 1432 O O . ALA B 1 68 ? -7.73 16.344 15.992 1 91.88 68 ALA B O 1
ATOM 1433 N N . ASP B 1 69 ? -9.375 16.016 14.57 1 95.06 69 ASP B N 1
ATOM 1434 C CA . ASP B 1 69 ? -9.773 14.719 15.117 1 95.06 69 ASP B CA 1
ATOM 1435 C C . ASP B 1 69 ? -9.641 13.617 14.07 1 95.06 69 ASP B C 1
ATOM 1437 O O . ASP B 1 69 ? -9.828 13.859 12.875 1 95.06 69 ASP B O 1
ATOM 1441 N N . THR B 1 70 ? -9.273 12.5 14.602 1 96.31 70 THR B N 1
ATOM 1442 C CA . THR B 1 70 ? -9.141 11.375 13.688 1 96.31 70 THR B CA 1
ATOM 1443 C C . THR B 1 70 ? -10.094 10.25 14.062 1 96.31 70 THR B C 1
ATOM 1445 O O . THR B 1 70 ? -10.352 10.016 15.25 1 96.31 70 THR B O 1
ATOM 1448 N N . THR B 1 71 ? -10.719 9.641 13.125 1 96.81 71 THR B N 1
ATOM 1449 C CA . THR B 1 71 ? -11.406 8.352 13.242 1 96.81 71 THR B CA 1
ATOM 1450 C C . THR B 1 71 ? -10.633 7.262 12.5 1 96.81 71 THR B C 1
ATOM 1452 O O . THR B 1 71 ? -10.398 7.367 11.297 1 96.81 71 THR B O 1
ATOM 1455 N N . ILE B 1 72 ? -10.242 6.215 13.242 1 98.06 72 ILE B N 1
ATOM 1456 C CA . ILE B 1 72 ? -9.367 5.184 12.695 1 98.06 72 ILE B CA 1
ATOM 1457 C C . ILE B 1 72 ? -10.125 3.863 12.586 1 98.06 72 ILE B C 1
ATOM 1459 O O . ILE B 1 72 ? -10.695 3.387 13.578 1 98.06 72 ILE B O 1
ATOM 1463 N N . ARG B 1 73 ? -10.195 3.305 11.438 1 97.12 73 ARG B N 1
ATOM 1464 C CA . ARG B 1 73 ? -10.742 1.971 11.203 1 97.12 73 ARG B CA 1
ATOM 1465 C C . ARG B 1 73 ? -9.664 1.027 10.672 1 97.12 73 ARG B C 1
ATOM 1467 O O . ARG B 1 73 ? -9.141 1.233 9.578 1 97.12 73 ARG B O 1
ATOM 1474 N N . ILE B 1 74 ? -9.375 0.028 11.445 1 97.19 74 ILE B N 1
ATOM 1475 C CA . ILE B 1 74 ? -8.43 -0.99 10.992 1 97.19 74 ILE B CA 1
ATOM 1476 C C . ILE B 1 74 ? -9.109 -1.902 9.969 1 97.19 74 ILE B C 1
ATOM 1478 O O . ILE B 1 74 ? -10.117 -2.543 10.273 1 97.19 74 ILE B O 1
ATOM 1482 N N . VAL B 1 75 ? -8.523 -1.955 8.82 1 94.94 75 VAL B N 1
ATOM 1483 C CA . VAL B 1 75 ? -9.188 -2.709 7.762 1 94.94 75 VAL B CA 1
ATOM 1484 C C . VAL B 1 75 ? -8.539 -4.082 7.621 1 94.94 75 VAL B C 1
ATOM 1486 O O . VAL B 1 75 ? -9.18 -5.039 7.18 1 94.94 75 VAL B O 1
ATOM 1489 N N . ALA B 1 76 ? -7.328 -4.219 7.914 1 93.94 76 ALA B N 1
ATOM 1490 C CA . ALA B 1 76 ? -6.562 -5.461 7.926 1 93.94 76 ALA B CA 1
ATOM 1491 C C . ALA B 1 76 ? -5.289 -5.316 8.75 1 93.94 76 ALA B C 1
ATOM 1493 O O . ALA B 1 76 ? -4.781 -4.207 8.93 1 93.94 76 ALA B O 1
ATOM 1494 N N . ALA B 1 77 ? -4.848 -6.457 9.281 1 95.06 77 ALA B N 1
ATOM 1495 C CA . ALA B 1 77 ? -3.639 -6.391 10.102 1 95.06 77 ALA B CA 1
ATOM 1496 C C . ALA B 1 77 ? -2.914 -7.734 10.117 1 95.06 77 ALA B C 1
ATOM 1498 O O . ALA B 1 77 ? -3.547 -8.789 10.047 1 95.06 77 ALA B O 1
ATOM 1499 N N . THR B 1 78 ? -1.628 -7.637 10.078 1 93.56 78 THR B N 1
ATOM 1500 C CA . THR B 1 78 ? -0.713 -8.727 10.406 1 93.56 78 THR B CA 1
ATOM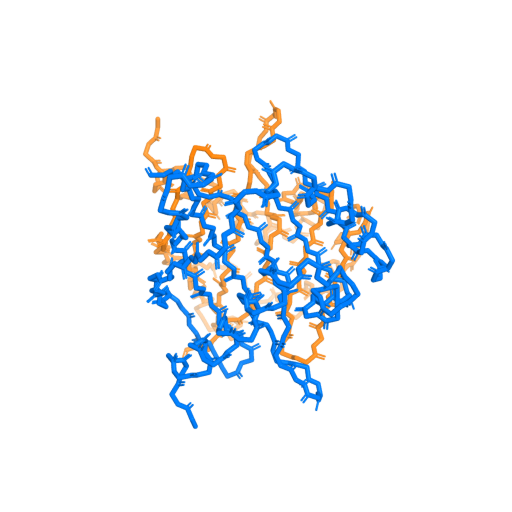 1501 C C . THR B 1 78 ? 0.261 -8.305 11.5 1 93.56 78 THR B C 1
ATOM 1503 O O . THR B 1 78 ? 0.149 -7.203 12.047 1 93.56 78 THR B O 1
ATOM 1506 N N . ALA B 1 79 ? 1.123 -9.25 11.836 1 90.81 79 ALA B N 1
ATOM 1507 C CA . ALA B 1 79 ? 2.129 -8.922 12.844 1 90.81 79 ALA B CA 1
ATOM 1508 C C . ALA B 1 79 ? 3.066 -7.824 12.344 1 90.81 79 ALA B C 1
ATOM 1510 O O . ALA B 1 79 ? 3.613 -7.059 13.141 1 90.81 79 ALA B O 1
ATOM 1511 N N . HIS B 1 80 ? 3.146 -7.656 11.031 1 92.69 80 HIS B N 1
ATOM 1512 C CA . HIS B 1 80 ? 4.176 -6.754 10.523 1 92.69 80 HIS B CA 1
ATOM 1513 C C . HIS B 1 80 ? 3.555 -5.59 9.758 1 92.69 80 HIS B C 1
ATOM 1515 O O . HIS B 1 80 ? 4.266 -4.703 9.281 1 92.69 80 HIS B O 1
ATOM 1521 N N . SER B 1 81 ? 2.264 -5.602 9.609 1 96.19 81 SER B N 1
ATOM 1522 C CA . SER B 1 81 ? 1.6 -4.578 8.805 1 96.19 81 SER B CA 1
ATOM 1523 C C . SER B 1 81 ? 0.188 -4.305 9.32 1 96.19 81 SER B C 1
ATOM 1525 O O . SER B 1 81 ? -0.53 -5.234 9.695 1 96.19 81 SER B O 1
ATOM 1527 N N . ILE B 1 82 ? -0.177 -3.049 9.328 1 97.19 82 ILE B N 1
ATOM 1528 C CA . ILE B 1 82 ? -1.526 -2.617 9.672 1 97.19 82 ILE B CA 1
ATOM 1529 C C . ILE B 1 82 ? -2.068 -1.694 8.586 1 97.19 82 ILE B C 1
ATOM 1531 O O . ILE B 1 82 ? -1.408 -0.729 8.195 1 97.19 82 ILE B O 1
ATOM 1535 N N . TRP B 1 83 ? -3.23 -1.966 8.031 1 97.69 83 TRP B N 1
ATOM 1536 C CA . TRP B 1 83 ? -3.947 -1.061 7.141 1 97.69 83 TRP B CA 1
ATOM 1537 C C . TRP B 1 83 ? -5.039 -0.306 7.895 1 97.69 83 TRP B C 1
ATOM 1539 O O . TRP B 1 83 ? -5.934 -0.918 8.484 1 97.69 83 TRP B O 1
ATOM 1549 N N . ALA B 1 84 ? -4.953 0.978 7.863 1 98.25 84 ALA B N 1
ATOM 1550 C CA . ALA B 1 84 ? -5.871 1.833 8.617 1 98.25 84 ALA B CA 1
ATOM 1551 C C . ALA B 1 84 ? -6.547 2.85 7.699 1 98.25 84 ALA B C 1
ATOM 1553 O O . ALA B 1 84 ? -5.875 3.561 6.945 1 98.25 84 ALA B O 1
ATOM 1554 N N . ASP B 1 85 ? -7.832 2.85 7.641 1 97.75 85 ASP B N 1
ATOM 1555 C CA . ASP B 1 85 ? -8.656 3.904 7.059 1 97.75 85 ASP B CA 1
ATOM 1556 C C . ASP B 1 85 ? -8.867 5.047 8.047 1 97.75 85 ASP B C 1
ATOM 1558 O O . ASP B 1 85 ? -9.578 4.895 9.047 1 97.75 85 ASP B O 1
ATOM 1562 N N . VAL B 1 86 ? -8.219 6.219 7.777 1 97.94 86 VAL B N 1
ATOM 1563 C CA . VAL B 1 86 ? -8.195 7.301 8.758 1 97.94 86 VAL B CA 1
ATOM 1564 C C . VAL B 1 86 ? -8.906 8.531 8.195 1 97.94 86 VAL B C 1
ATOM 1566 O O . VAL B 1 86 ? -8.5 9.07 7.168 1 97.94 86 VAL B O 1
ATOM 1569 N N . ALA B 1 87 ? -9.945 8.93 8.859 1 97.31 87 ALA B N 1
ATOM 1570 C CA . ALA B 1 87 ? -10.641 10.172 8.539 1 97.31 87 ALA B CA 1
ATOM 1571 C C . ALA B 1 87 ? -10.148 11.32 9.414 1 97.31 87 ALA B C 1
ATOM 1573 O O . ALA B 1 87 ? -10.062 11.188 10.633 1 97.31 87 ALA B O 1
ATOM 1574 N N . TRP B 1 88 ? -9.773 12.375 8.781 1 95.69 88 TRP B N 1
ATOM 1575 C CA . TRP B 1 88 ? -9.305 13.586 9.453 1 95.69 88 TRP B CA 1
ATOM 1576 C C . TRP B 1 88 ? -10.383 14.664 9.438 1 95.69 88 TRP B C 1
ATOM 1578 O O . TRP B 1 88 ? -10.844 15.07 8.367 1 95.69 88 TRP B O 1
ATOM 1588 N N . ASP B 1 89 ? -10.805 15.07 10.562 1 94.81 89 ASP B N 1
ATOM 1589 C CA . ASP B 1 89 ? -11.703 16.203 10.742 1 94.81 89 ASP B CA 1
ATOM 1590 C C . ASP B 1 89 ? -10.938 17.438 11.219 1 94.81 89 ASP B C 1
ATOM 1592 O O . ASP B 1 89 ? -10.453 17.469 12.352 1 94.81 89 ASP B O 1
ATOM 1596 N N . ASN B 1 90 ? -10.859 18.469 10.375 1 91.31 90 ASN B N 1
ATOM 1597 C CA . ASN B 1 90 ? -10.016 19.641 10.641 1 91.31 90 ASN B CA 1
ATOM 1598 C C . ASN B 1 90 ? -10.836 20.797 11.188 1 91.31 90 ASN B C 1
ATOM 1600 O O . ASN B 1 90 ? -10.391 21.953 11.133 1 91.31 90 ASN B O 1
ATOM 1604 N N . HIS B 1 91 ? -12.047 20.578 11.5 1 89.75 91 HIS B N 1
ATOM 1605 C CA . HIS B 1 91 ? -12.93 21.516 12.188 1 89.75 91 HIS B CA 1
ATOM 1606 C C . HIS B 1 91 ? -13.055 22.812 11.406 1 89.75 91 HIS B C 1
ATOM 1608 O O . HIS B 1 91 ? -13 23.906 11.992 1 89.75 91 HIS B O 1
ATOM 1614 N N . GLY B 1 92 ? -13.102 22.703 10.133 1 84.19 92 GLY B N 1
ATOM 1615 C CA . GLY B 1 92 ? -13.344 23.875 9.305 1 84.19 92 GLY B CA 1
ATOM 1616 C C . GLY B 1 92 ? -12.07 24.625 8.945 1 84.19 92 GLY B C 1
ATOM 1617 O O . GLY B 1 92 ? -12.086 25.531 8.102 1 84.19 92 GLY B O 1
ATOM 1618 N N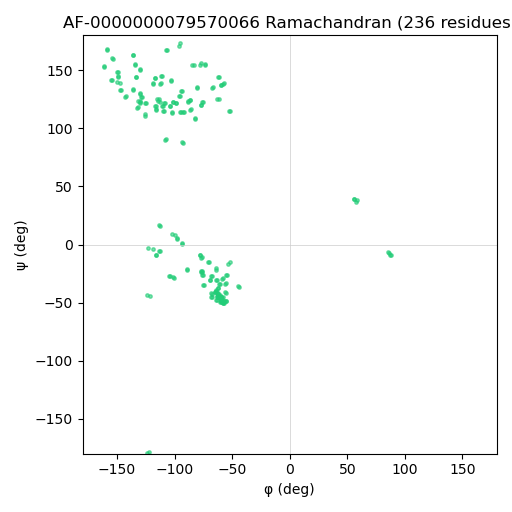 . GLY B 1 93 ? -10.938 24.266 9.539 1 82.56 93 GLY B N 1
ATOM 1619 C CA . GLY B 1 93 ? -9.68 24.938 9.234 1 82.56 93 GLY B CA 1
ATOM 1620 C C . GLY B 1 93 ? -9.102 24.516 7.895 1 82.56 93 GLY B C 1
ATOM 1621 O O . GLY B 1 93 ? -8.297 25.25 7.305 1 82.56 93 GLY B O 1
ATOM 1622 N N . ALA B 1 94 ? -9.461 23.359 7.52 1 83.38 94 ALA B N 1
ATOM 1623 C CA . ALA B 1 94 ? -9.117 22.781 6.223 1 83.38 94 ALA B CA 1
ATOM 1624 C C . ALA B 1 94 ? -10.148 21.75 5.797 1 83.38 94 ALA B C 1
ATOM 1626 O O . ALA B 1 94 ? -10.938 21.266 6.617 1 83.38 94 ALA B O 1
ATOM 1627 N N . PRO B 1 95 ? -10.164 21.484 4.488 1 86.38 95 PRO B N 1
ATOM 1628 C CA . PRO B 1 95 ? -11.086 20.406 4.086 1 86.38 95 PRO B CA 1
ATOM 1629 C C . PRO B 1 95 ? -10.797 19.094 4.797 1 86.38 95 PRO B C 1
ATOM 1631 O O . PRO B 1 95 ? -9.641 18.75 5.027 1 86.38 95 PRO B O 1
ATOM 1634 N N . ASP B 1 96 ? -11.859 18.375 5.211 1 90.94 96 ASP B N 1
ATOM 1635 C CA . ASP B 1 96 ? -11.688 17.047 5.77 1 90.94 96 ASP B CA 1
ATOM 1636 C C . ASP B 1 96 ? -11.086 16.094 4.742 1 90.94 96 ASP B C 1
ATOM 1638 O O . ASP B 1 96 ? -11.305 16.25 3.539 1 90.94 96 ASP B O 1
ATOM 1642 N N . GLU B 1 97 ? -10.266 15.234 5.277 1 93.31 97 GLU B N 1
ATOM 1643 C CA . GLU B 1 97 ? -9.586 14.273 4.41 1 93.31 97 GLU B CA 1
ATOM 1644 C C . GLU B 1 97 ? -9.727 12.852 4.938 1 93.31 97 GLU B C 1
ATOM 1646 O O . GLU B 1 97 ? -10.023 12.648 6.117 1 93.31 97 GLU B O 1
ATOM 1651 N N . ARG B 1 98 ? -9.719 11.914 4.043 1 96.25 98 ARG B N 1
ATOM 1652 C CA . ARG B 1 98 ? -9.688 10.492 4.383 1 96.25 98 ARG B CA 1
ATOM 1653 C C . ARG B 1 98 ? -8.594 9.773 3.611 1 96.25 98 ARG B C 1
ATOM 1655 O O . ARG B 1 98 ? -8.43 9.984 2.408 1 96.25 98 ARG B O 1
ATOM 1662 N N . ASN B 1 99 ? -7.758 9 4.316 1 97.62 99 ASN B N 1
ATOM 1663 C CA . ASN B 1 99 ? -6.641 8.297 3.689 1 97.62 99 ASN B CA 1
ATOM 1664 C C . ASN B 1 99 ? -6.562 6.844 4.148 1 97.62 99 ASN B C 1
ATOM 1666 O O . ASN B 1 99 ? -6.922 6.527 5.285 1 97.62 99 ASN B O 1
ATOM 1670 N N . MET B 1 100 ? -6.188 5.996 3.26 1 98.12 100 MET B N 1
ATOM 1671 C CA . MET B 1 100 ? -5.73 4.66 3.619 1 98.12 100 MET B CA 1
ATOM 1672 C C . MET B 1 100 ? -4.227 4.652 3.883 1 98.12 100 MET B C 1
ATOM 1674 O O . MET B 1 100 ? -3.445 5.117 3.051 1 98.12 100 MET B O 1
ATOM 1678 N N . TYR B 1 101 ? -3.85 4.223 5.059 1 98.56 101 TYR B N 1
ATOM 1679 C CA . TYR B 1 101 ? -2.441 4.07 5.41 1 98.56 101 TYR B CA 1
ATOM 1680 C C . TYR B 1 101 ? -2.076 2.604 5.586 1 98.56 101 TYR B C 1
ATOM 1682 O O . TYR B 1 101 ? -2.857 1.825 6.141 1 98.56 101 TYR B O 1
ATOM 1690 N N . GLN B 1 102 ? -0.94 2.244 5.098 1 98.5 102 GLN B N 1
ATOM 1691 C CA . GLN B 1 102 ? -0.289 1.044 5.613 1 98.5 102 GLN B CA 1
ATOM 1692 C C . GLN B 1 102 ? 0.828 1.399 6.59 1 98.5 102 GLN B C 1
ATOM 1694 O O . GLN B 1 102 ? 1.738 2.158 6.25 1 98.5 102 GLN B O 1
ATOM 1699 N N . LEU B 1 103 ? 0.732 0.889 7.816 1 98.12 103 LEU B N 1
ATOM 1700 C CA . LEU B 1 103 ? 1.835 0.918 8.773 1 98.12 103 LEU B CA 1
ATOM 1701 C C . LEU B 1 103 ? 2.643 -0.373 8.711 1 98.12 103 LEU B C 1
ATOM 1703 O O . LEU B 1 103 ? 2.072 -1.466 8.672 1 98.12 103 LEU B O 1
ATOM 1707 N N . ILE B 1 104 ? 3.957 -0.223 8.641 1 97.5 104 ILE B N 1
ATOM 1708 C CA . ILE B 1 104 ? 4.828 -1.393 8.695 1 97.5 104 ILE B CA 1
ATOM 1709 C C . ILE B 1 104 ? 5.719 -1.312 9.93 1 97.5 104 ILE B C 1
ATOM 1711 O O . ILE B 1 104 ? 6.105 -0.22 10.352 1 97.5 104 ILE B O 1
ATOM 1715 N N . HIS B 1 105 ? 5.898 -2.5 10.445 1 93.81 105 HIS B N 1
ATOM 1716 C CA . HIS B 1 105 ? 6.797 -2.58 11.594 1 93.81 105 HIS B CA 1
ATOM 1717 C C . HIS B 1 105 ? 8.25 -2.738 11.148 1 93.81 105 HIS B C 1
ATOM 1719 O O . HIS B 1 105 ? 8.586 -3.697 10.453 1 93.81 105 HIS B O 1
ATOM 1725 N N . THR B 1 106 ? 9.07 -1.762 11.453 1 84.5 106 THR B N 1
ATOM 1726 C CA . THR B 1 106 ? 10.508 -1.837 11.227 1 84.5 106 THR B CA 1
ATOM 1727 C C . THR B 1 106 ? 11.234 -2.281 12.492 1 84.5 106 THR B C 1
ATOM 1729 O O . THR B 1 106 ? 10.602 -2.539 13.516 1 84.5 106 THR B O 1
ATOM 1732 N N . ASP B 1 107 ? 12.531 -2.584 12.422 1 77.69 107 ASP B N 1
ATOM 1733 C CA . ASP B 1 107 ? 13.297 -3.021 13.586 1 77.69 107 ASP B CA 1
ATOM 1734 C C . ASP B 1 107 ? 13.117 -2.053 14.75 1 77.69 107 ASP B C 1
ATOM 1736 O O . ASP B 1 107 ? 13.25 -2.441 15.914 1 77.69 107 ASP B O 1
ATOM 1740 N N . ALA B 1 108 ? 12.641 -0.983 14.508 1 77.38 108 ALA B N 1
ATOM 1741 C CA . ALA B 1 108 ? 12.68 0.022 15.57 1 77.38 108 ALA B CA 1
ATOM 1742 C C . ALA B 1 108 ? 11.281 0.542 15.891 1 77.38 108 ALA B C 1
ATOM 1744 O O . ALA B 1 108 ? 10.922 0.692 17.062 1 77.38 108 ALA B O 1
ATOM 1745 N N . ASP B 1 109 ? 10.531 0.8 14.922 1 91.06 109 ASP B N 1
ATOM 1746 C CA . ASP B 1 109 ? 9.281 1.528 15.109 1 91.06 109 ASP B CA 1
ATOM 1747 C C . ASP B 1 109 ? 8.328 1.278 13.945 1 91.06 109 ASP B C 1
ATOM 1749 O O . ASP B 1 109 ? 8.672 0.578 12.992 1 91.06 109 ASP B O 1
ATOM 1753 N N . TRP B 1 110 ? 6.969 1.713 14.164 1 96.5 110 TRP B N 1
ATOM 1754 C CA . TRP B 1 110 ? 5.984 1.699 13.086 1 96.5 110 TRP B CA 1
ATOM 1755 C C . TRP B 1 110 ? 6.137 2.926 12.195 1 96.5 110 TRP B C 1
ATOM 1757 O O . TRP B 1 110 ? 6.359 4.035 12.688 1 96.5 110 TRP B O 1
ATOM 1767 N N . LYS B 1 111 ? 6.098 2.697 10.922 1 97.38 111 LYS B N 1
ATOM 1768 C CA . LYS B 1 111 ? 6.215 3.783 9.953 1 97.38 111 LYS B CA 1
ATOM 1769 C C . LYS B 1 111 ? 5.164 3.656 8.852 1 97.38 111 LYS B C 1
ATOM 1771 O O . LYS B 1 111 ? 4.672 2.559 8.586 1 97.38 111 LYS B O 1
ATOM 1776 N N . ILE B 1 112 ? 4.812 4.746 8.234 1 98.06 112 ILE B N 1
ATOM 1777 C CA . ILE B 1 112 ? 3.904 4.734 7.094 1 98.06 112 ILE B CA 1
ATOM 1778 C C . ILE B 1 112 ? 4.652 4.277 5.844 1 98.06 112 ILE B C 1
ATOM 1780 O O . ILE B 1 112 ? 5.621 4.914 5.426 1 98.06 112 ILE B O 1
ATOM 1784 N N . ALA B 1 113 ? 4.23 3.209 5.246 1 98.19 113 ALA B N 1
ATOM 1785 C CA . ALA B 1 113 ? 4.84 2.729 4.008 1 98.19 113 ALA B CA 1
ATOM 1786 C C . ALA B 1 113 ? 3.963 3.047 2.803 1 98.19 113 ALA B C 1
ATOM 1788 O O . ALA B 1 113 ? 4.453 3.141 1.676 1 98.19 113 ALA B O 1
ATOM 1789 N N . VAL B 1 114 ? 2.664 3.158 3.025 1 98.56 114 VAL B N 1
ATOM 1790 C CA . VAL B 1 114 ? 1.73 3.457 1.944 1 98.56 114 VAL B CA 1
ATOM 1791 C C . VAL B 1 114 ? 0.722 4.504 2.408 1 98.56 114 VAL B C 1
ATOM 1793 O O . VAL B 1 114 ? 0.215 4.434 3.529 1 98.56 114 VAL B O 1
ATOM 1796 N N . LEU B 1 115 ? 0.487 5.473 1.653 1 98.25 115 LEU B N 1
ATOM 1797 C CA . LEU B 1 115 ? -0.575 6.453 1.837 1 98.25 115 LEU B CA 1
ATOM 1798 C C . LEU B 1 115 ? -1.379 6.633 0.554 1 98.25 115 LEU B C 1
ATOM 1800 O O . LEU B 1 115 ? -0.807 6.852 -0.517 1 98.25 115 LEU B O 1
ATOM 1804 N N . THR B 1 116 ? -2.662 6.438 0.575 1 98 116 THR B N 1
ATOM 1805 C CA . THR B 1 116 ? -3.566 6.617 -0.556 1 98 116 THR B CA 1
ATOM 1806 C C . THR B 1 116 ? -4.789 7.43 -0.147 1 98 116 THR B C 1
ATOM 1808 O O . THR B 1 116 ? -5.578 6.996 0.696 1 98 116 THR B O 1
ATOM 1811 N N . PRO B 1 117 ? -4.977 8.602 -0.762 1 96.06 117 PRO B N 1
ATOM 1812 C CA . PRO B 1 117 ? -6.211 9.344 -0.486 1 96.06 117 PRO B CA 1
ATOM 1813 C C . PRO B 1 117 ? -7.465 8.555 -0.854 1 96.06 117 PRO B C 1
ATOM 1815 O O . PRO B 1 117 ? -7.484 7.855 -1.871 1 96.06 117 PRO B O 1
ATOM 1818 N N . LEU B 1 118 ? -8.477 8.602 0.028 1 95.25 118 LEU B N 1
ATOM 1819 C CA . LEU B 1 118 ? -9.773 7.973 -0.201 1 95.25 118 LEU B CA 1
ATOM 1820 C C . LEU B 1 118 ? -10.844 9.023 -0.479 1 95.25 118 LEU B C 1
ATOM 1822 O O . LEU B 1 118 ? -10.594 10.219 -0.337 1 95.25 118 LEU B O 1
ATOM 1826 N N . ASP B 1 119 ? -12 8.508 -0.96 1 87.81 119 ASP B N 1
ATOM 1827 C CA . ASP B 1 119 ? -13.133 9.414 -1.136 1 87.81 119 ASP B CA 1
ATOM 1828 C C . ASP B 1 119 ? -13.641 9.922 0.211 1 87.81 119 ASP B C 1
ATOM 1830 O O . ASP B 1 119 ? -13.664 9.18 1.192 1 87.81 119 ASP B O 1
ATOM 1834 N N . ALA B 1 120 ? -13.922 11.242 0.343 1 71.12 120 ALA B N 1
ATOM 1835 C CA . ALA B 1 120 ? -14.453 11.82 1.575 1 71.12 120 ALA B CA 1
ATOM 1836 C C . ALA B 1 120 ? -15.828 11.234 1.903 1 71.12 120 ALA B C 1
ATOM 1838 O O . ALA B 1 120 ? -16.578 10.844 1.003 1 71.12 120 ALA B O 1
#

Sequence (240 aa):
MDESQIAESFFDAYQSALLDRDAEAVARMYAVPALIAFPGQVIAVSDARQTEDFFTGAFGQYAGVTAADTTIRIVAATAHSIWADVAWDNHGGAPDERNMYQLIHTDADWKIAVLTPLDAMDESQIAESFFDAYQSALLDRDAEAVARMYAVPALIAFPGQVIAVSDARQTEDFFTGAFGQYAGVTAADTTIRIVAATAHSIWADVAWDNHGGAPDERNMYQLIHTDADWKIAVLTPLDA

InterPro domains:
  IPR032710 NTF2-like domain superfamily [SSF54427] (7-113)

Organism: NCBI:txid1891644